Protein AF-A0A383B6R3-F1 (afdb_monomer)

Foldseek 3Di:
DQLVVLVVCVVPDVVSVVSCCLVDPVSLVVQLVVQLVVQCVVCVVVVQVVLLVVVQADQDDPPDPDPPVVRTRRHDPSVVSNLVSNVVSCVNRPDCPQLVSVLVVVVSVLVCVLVVQQSVQCSVVVHNCRGPDPVRSVCSVVVSVVVVLVLLQDPPSRSDDNVCSQFDDDPPDPDGDDRCVVVSD

pLDDT: mean 81.71, std 12.42, range [48.25, 95.81]

Mean predicted aligned error: 8.92 Å

Structure (mmCIF, N/CA/C/O backbone):
data_AF-A0A383B6R3-F1
#
_entry.id   AF-A0A383B6R3-F1
#
loop_
_atom_site.group_PDB
_atom_site.id
_atom_site.type_symbol
_atom_site.label_atom_id
_atom_site.label_alt_id
_atom_site.label_comp_id
_atom_site.label_asym_id
_atom_site.label_entity_id
_atom_site.label_seq_id
_atom_site.pdbx_PDB_ins_code
_atom_site.Cartn_x
_atom_site.Cartn_y
_atom_site.Cartn_z
_atom_site.occupancy
_atom_site.B_iso_or_equiv
_atom_site.auth_seq_id
_atom_site.auth_comp_id
_atom_site.auth_asym_id
_atom_site.auth_atom_id
_atom_site.pdbx_PDB_model_num
ATOM 1 N N . MET A 1 1 ? 4.949 -13.450 -9.017 1.00 66.69 1 MET A N 1
ATOM 2 C CA . MET A 1 1 ? 5.045 -14.918 -9.238 1.00 66.69 1 MET A CA 1
ATOM 3 C C . MET A 1 1 ? 4.707 -15.297 -10.675 1.00 66.69 1 MET A C 1
ATOM 5 O O . MET A 1 1 ? 5.544 -15.920 -11.314 1.00 66.69 1 MET A O 1
ATOM 9 N N . LEU A 1 2 ? 3.551 -14.884 -11.216 1.0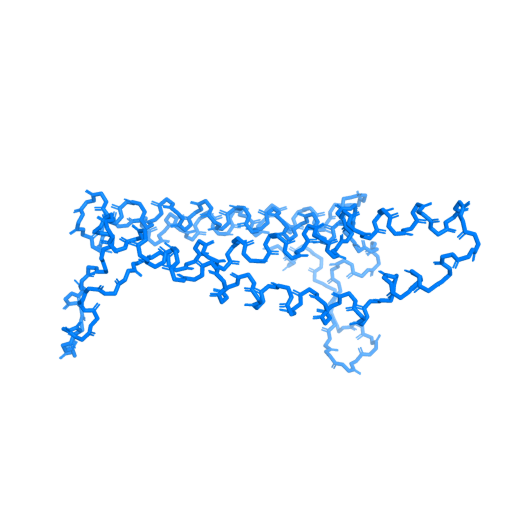0 67.00 2 LEU A N 1
ATOM 10 C CA . LEU A 1 2 ? 3.181 -15.171 -12.610 1.00 67.00 2 LEU A CA 1
ATOM 11 C C . LEU A 1 2 ? 4.120 -14.487 -13.616 1.00 67.00 2 LEU A C 1
ATOM 13 O O . LEU A 1 2 ? 4.452 -15.086 -14.627 1.00 67.00 2 LEU A O 1
ATOM 17 N N . TYR A 1 3 ? 4.640 -13.298 -13.288 1.00 67.31 3 TYR A N 1
ATOM 18 C CA . TYR A 1 3 ? 5.716 -12.652 -14.055 1.00 67.31 3 TYR A CA 1
ATOM 19 C C . TYR A 1 3 ? 6.975 -13.533 -14.180 1.00 67.31 3 TYR A C 1
ATOM 21 O O . TYR A 1 3 ? 7.419 -13.812 -15.289 1.00 67.31 3 TYR A O 1
ATOM 29 N N . HIS A 1 4 ? 7.525 -14.016 -13.058 1.00 68.88 4 HIS A N 1
ATOM 30 C CA . HIS A 1 4 ? 8.734 -14.851 -13.067 1.00 68.88 4 HIS A CA 1
ATOM 31 C C . HIS A 1 4 ? 8.495 -16.214 -13.729 1.00 68.88 4 HIS A C 1
ATOM 33 O O . HIS A 1 4 ? 9.365 -16.704 -14.441 1.00 68.88 4 HIS A O 1
ATOM 39 N N . LEU A 1 5 ? 7.309 -16.801 -13.537 1.00 67.25 5 LEU A N 1
ATOM 40 C CA . LEU A 1 5 ? 6.928 -18.058 -14.179 1.00 67.25 5 LEU A CA 1
ATOM 41 C C . LEU A 1 5 ? 6.776 -17.898 -15.699 1.00 67.25 5 LEU A C 1
ATOM 43 O O . LEU A 1 5 ? 7.282 -18.724 -16.450 1.00 67.25 5 LEU A O 1
ATOM 47 N N . ALA A 1 6 ? 6.119 -16.829 -16.159 1.00 63.66 6 ALA A N 1
ATOM 48 C CA . ALA A 1 6 ? 5.963 -16.541 -17.583 1.00 63.66 6 ALA A CA 1
ATOM 49 C C . ALA A 1 6 ? 7.307 -16.218 -18.253 1.00 63.66 6 ALA A C 1
ATOM 51 O O . ALA A 1 6 ? 7.541 -16.660 -19.373 1.00 63.66 6 ALA A O 1
ATOM 52 N N . ALA A 1 7 ? 8.201 -15.501 -17.561 1.00 66.75 7 ALA A N 1
ATOM 53 C CA . ALA A 1 7 ? 9.561 -15.255 -18.035 1.00 66.75 7 ALA A CA 1
ATOM 54 C C . ALA A 1 7 ? 10.352 -16.566 -18.177 1.00 66.75 7 ALA A C 1
ATOM 56 O O . ALA A 1 7 ? 10.912 -16.829 -19.236 1.00 66.75 7 ALA A O 1
ATOM 57 N N . TYR A 1 8 ? 10.306 -17.435 -17.163 1.00 72.25 8 TYR A N 1
ATOM 58 C CA . TYR A 1 8 ? 10.972 -18.737 -17.204 1.00 72.25 8 TYR A CA 1
ATOM 59 C C . TYR A 1 8 ? 10.427 -19.655 -18.312 1.00 72.25 8 TYR A C 1
ATOM 61 O O . TYR A 1 8 ? 11.197 -20.312 -19.005 1.00 72.25 8 TYR A O 1
ATOM 69 N N . LEU A 1 9 ? 9.106 -19.710 -18.508 1.00 69.56 9 LEU A N 1
ATOM 70 C CA . LEU A 1 9 ? 8.494 -20.544 -19.551 1.00 69.56 9 LEU A CA 1
ATOM 71 C C . LEU A 1 9 ? 8.796 -20.032 -20.965 1.00 69.56 9 LEU A C 1
ATOM 73 O O . LEU A 1 9 ? 8.979 -20.840 -21.873 1.00 69.56 9 LEU A O 1
ATOM 77 N N . PHE A 1 10 ? 8.875 -18.713 -21.145 1.00 67.50 10 PHE A N 1
ATOM 78 C CA . PHE A 1 10 ? 9.254 -18.100 -22.417 1.00 67.50 10 PHE A CA 1
ATOM 79 C C . PHE A 1 10 ? 10.696 -18.437 -22.816 1.00 67.50 10 PHE A C 1
ATOM 81 O O . PHE A 1 10 ? 10.928 -18.818 -23.960 1.00 67.50 10 PHE A O 1
ATOM 88 N N . ASP A 1 11 ? 11.644 -18.357 -21.878 1.00 66.44 11 ASP A N 1
ATOM 89 C CA . ASP A 1 11 ? 13.063 -18.614 -22.168 1.00 66.44 11 ASP A CA 1
ATOM 90 C C . ASP A 1 11 ? 13.338 -20.075 -22.571 1.00 66.44 11 ASP A C 1
ATOM 92 O O . ASP A 1 11 ? 14.337 -20.356 -23.231 1.00 66.44 11 ASP A O 1
ATOM 96 N N . ASN A 1 12 ? 12.445 -21.007 -22.213 1.00 70.81 12 ASN A N 1
ATOM 97 C CA . ASN A 1 12 ? 12.621 -22.441 -22.455 1.00 70.81 12 ASN A CA 1
ATOM 98 C C . ASN A 1 12 ? 11.751 -23.011 -23.595 1.00 70.81 12 ASN A C 1
ATOM 100 O O . ASN A 1 12 ? 12.034 -24.113 -24.063 1.00 70.81 12 ASN A O 1
ATOM 104 N N . ILE A 1 13 ? 10.693 -22.314 -24.042 1.00 74.00 13 ILE A N 1
ATOM 105 C CA . ILE A 1 13 ? 9.734 -22.838 -25.035 1.00 74.00 13 ILE A CA 1
ATOM 106 C C . ILE A 1 13 ? 9.364 -21.752 -26.059 1.00 74.00 13 ILE A C 1
ATOM 108 O O . ILE A 1 13 ? 8.566 -20.854 -25.788 1.00 74.00 13 ILE A O 1
ATOM 112 N N . SER A 1 14 ? 9.888 -21.877 -27.281 1.00 66.88 14 SER A N 1
ATOM 113 C CA . SER A 1 14 ? 9.691 -20.916 -28.380 1.00 66.88 14 SER A CA 1
ATOM 114 C C . SER A 1 14 ? 8.231 -20.775 -28.844 1.00 66.88 14 SER A C 1
ATOM 116 O O . SER A 1 14 ? 7.817 -19.686 -29.246 1.00 66.88 14 SER A O 1
ATOM 118 N N . GLU A 1 15 ? 7.421 -21.833 -28.738 1.00 73.69 15 GLU A N 1
ATOM 119 C CA . GLU A 1 15 ? 5.994 -21.817 -29.106 1.00 73.69 15 GLU A CA 1
ATOM 120 C C . GLU A 1 15 ? 5.126 -20.968 -28.157 1.00 73.69 15 GLU A C 1
ATOM 122 O O . GLU A 1 15 ? 4.037 -20.528 -28.524 1.00 73.69 15 GLU A O 1
ATOM 127 N N . LEU A 1 16 ? 5.622 -20.650 -26.956 1.00 73.88 16 LEU A N 1
ATOM 128 C CA . LEU A 1 16 ? 4.916 -19.831 -25.968 1.00 73.88 16 LEU A CA 1
ATOM 129 C C . LEU A 1 16 ? 5.237 -18.332 -26.085 1.00 73.88 16 LEU A C 1
ATOM 131 O O . LEU A 1 16 ? 5.049 -17.574 -25.133 1.00 73.88 16 LEU A O 1
ATOM 135 N N . SER A 1 17 ? 5.670 -17.853 -27.259 1.00 70.88 17 SER A N 1
ATOM 136 C CA . SER A 1 17 ? 6.040 -16.441 -27.459 1.00 70.88 17 SER A CA 1
ATOM 137 C C . SER A 1 17 ? 4.915 -15.439 -27.145 1.00 70.88 17 SER A C 1
ATOM 139 O O . SER A 1 17 ? 5.205 -14.269 -26.885 1.00 70.88 17 SER A O 1
ATOM 141 N N . PHE A 1 18 ? 3.643 -15.854 -27.128 1.00 76.44 18 PHE A N 1
ATOM 142 C CA . PHE A 1 18 ? 2.530 -14.990 -26.708 1.00 76.44 18 PHE A CA 1
ATOM 143 C C . PHE A 1 18 ? 2.601 -14.603 -25.216 1.00 76.44 18 PHE A C 1
ATOM 145 O O . PHE A 1 18 ? 2.096 -13.547 -24.833 1.00 76.44 18 PHE A O 1
ATOM 152 N N . LEU A 1 19 ? 3.287 -15.392 -24.374 1.00 75.88 19 LEU A N 1
ATOM 153 C CA . LEU A 1 19 ? 3.502 -15.087 -22.952 1.00 75.88 19 LEU A CA 1
ATOM 154 C C . LEU A 1 19 ? 4.363 -13.836 -22.728 1.00 75.88 19 LEU A C 1
ATOM 156 O O . LEU A 1 19 ? 4.362 -13.281 -21.630 1.00 75.88 19 LEU A O 1
ATOM 160 N N . ARG A 1 20 ? 5.013 -13.309 -23.775 1.00 75.25 20 ARG A N 1
ATOM 161 C CA . ARG A 1 20 ? 5.681 -11.998 -23.748 1.00 75.25 20 ARG A CA 1
ATOM 162 C C . ARG A 1 20 ? 4.727 -10.866 -23.358 1.00 75.25 20 ARG A C 1
ATOM 164 O O . ARG A 1 20 ? 5.167 -9.867 -22.797 1.00 75.25 20 ARG A O 1
ATOM 171 N N . LEU A 1 21 ? 3.417 -11.041 -23.567 1.00 80.25 21 LEU A N 1
ATOM 172 C CA . LEU A 1 21 ? 2.386 -10.108 -23.108 1.00 80.25 21 LEU A CA 1
ATOM 173 C C . LEU A 1 21 ? 2.501 -9.804 -21.598 1.00 80.25 21 LEU A C 1
ATOM 175 O O . LEU A 1 21 ? 2.338 -8.659 -21.183 1.00 80.25 21 LEU A O 1
ATOM 179 N N . PHE A 1 22 ? 2.882 -10.800 -20.789 1.00 78.81 22 PHE A N 1
ATOM 180 C CA . PHE A 1 22 ? 3.072 -10.667 -19.340 1.00 78.81 22 PHE A CA 1
ATOM 181 C C . PHE A 1 22 ? 4.309 -9.851 -18.944 1.00 78.81 22 PHE A C 1
ATOM 183 O O . PHE A 1 22 ? 4.450 -9.517 -17.770 1.00 78.81 22 PHE A O 1
ATOM 190 N N . GLN A 1 23 ? 5.197 -9.512 -19.883 1.00 77.94 23 GLN A N 1
ATOM 191 C CA . GLN A 1 23 ? 6.344 -8.635 -19.632 1.00 77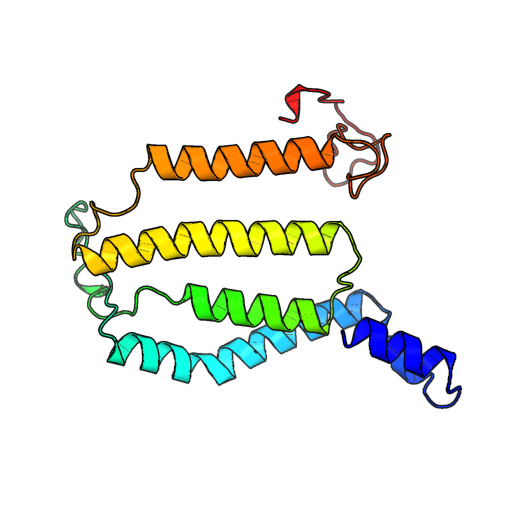.94 23 GLN A CA 1
ATOM 192 C C . GLN A 1 23 ? 5.995 -7.153 -19.832 1.00 77.94 23 GLN A C 1
ATOM 194 O O . GLN A 1 23 ? 6.639 -6.290 -19.235 1.00 77.94 23 GLN A O 1
ATOM 199 N N . TYR A 1 24 ? 4.949 -6.836 -20.605 1.00 86.00 24 TYR A N 1
ATOM 200 C CA . TYR A 1 24 ? 4.537 -5.451 -20.828 1.00 86.00 24 TYR A CA 1
ATOM 201 C C . TYR A 1 24 ? 3.916 -4.851 -19.568 1.00 86.00 24 TYR A C 1
ATOM 203 O O . TYR A 1 24 ? 2.927 -5.360 -19.034 1.00 86.00 24 TYR A O 1
ATOM 211 N N . LEU A 1 25 ? 4.462 -3.715 -19.129 1.00 86.31 25 LEU A N 1
ATOM 212 C CA . LEU A 1 25 ? 3.994 -3.012 -17.936 1.00 86.31 25 LEU A CA 1
ATOM 213 C C . LEU A 1 25 ? 2.502 -2.662 -18.028 1.00 86.31 25 LEU A C 1
ATOM 215 O O . LEU A 1 25 ? 1.755 -2.940 -17.098 1.00 86.31 25 LEU A O 1
ATOM 219 N N . SER A 1 26 ? 2.052 -2.132 -19.168 1.00 90.50 26 SER A N 1
ATOM 220 C CA . SER A 1 26 ? 0.657 -1.730 -19.392 1.00 90.50 26 SER A CA 1
ATOM 221 C C . SER A 1 26 ? -0.321 -2.887 -19.182 1.00 90.50 26 SER A C 1
ATOM 223 O O . SER A 1 26 ? -1.335 -2.732 -18.502 1.00 90.50 26 SER A O 1
ATOM 225 N N . PHE A 1 27 ? 0.007 -4.063 -19.726 1.00 89.88 27 PHE A N 1
ATOM 226 C CA . PHE A 1 27 ? -0.818 -5.258 -19.580 1.00 89.88 27 PHE A CA 1
ATOM 227 C C . PHE A 1 27 ? -0.870 -5.717 -18.123 1.00 89.88 27 PHE A C 1
ATOM 229 O O . PHE A 1 27 ? -1.955 -5.927 -17.587 1.00 89.88 27 PHE A O 1
ATOM 236 N N . ARG A 1 28 ? 0.291 -5.800 -17.460 1.00 88.94 28 ARG A N 1
ATOM 237 C CA . ARG A 1 28 ? 0.386 -6.192 -16.045 1.00 88.94 28 ARG A CA 1
ATOM 238 C C . ARG A 1 28 ? -0.416 -5.262 -15.143 1.00 88.94 28 ARG A C 1
ATOM 240 O O . ARG A 1 28 ? -1.105 -5.749 -14.257 1.00 88.94 28 ARG A O 1
ATOM 247 N N . THR A 1 29 ? -0.363 -3.952 -15.376 1.00 91.25 29 THR A N 1
ATOM 248 C CA . THR A 1 29 ? -1.106 -2.965 -14.581 1.00 91.25 29 THR A CA 1
ATOM 249 C C . THR A 1 29 ? -2.616 -3.141 -14.730 1.00 91.25 29 THR A C 1
ATOM 251 O O . THR A 1 29 ? -3.328 -3.185 -13.728 1.00 91.25 29 THR A O 1
ATOM 254 N N . ILE A 1 30 ? -3.115 -3.297 -15.962 1.00 94.06 30 ILE A N 1
ATOM 255 C CA . ILE A 1 30 ? -4.548 -3.524 -16.213 1.00 94.06 30 ILE A CA 1
ATOM 256 C C . ILE A 1 30 ? -4.988 -4.856 -15.604 1.00 94.06 30 ILE A C 1
ATOM 258 O O . ILE A 1 30 ? -5.997 -4.918 -14.902 1.00 94.06 30 ILE A O 1
ATOM 262 N N . ALA A 1 31 ? -4.217 -5.917 -15.829 1.00 92.50 31 ALA A N 1
ATOM 263 C CA . ALA A 1 31 ? -4.527 -7.234 -15.303 1.00 92.50 31 ALA A CA 1
ATOM 264 C C . ALA A 1 31 ? -4.508 -7.247 -13.766 1.00 92.50 31 ALA A C 1
ATOM 266 O O . ALA A 1 31 ? -5.405 -7.823 -13.151 1.00 92.50 31 ALA A O 1
ATOM 267 N N . ALA A 1 32 ? -3.569 -6.539 -13.132 1.00 93.06 32 ALA A N 1
ATOM 268 C CA . ALA A 1 32 ? -3.534 -6.350 -11.687 1.00 93.06 32 ALA A CA 1
ATOM 269 C C . ALA A 1 32 ? -4.783 -5.621 -11.168 1.00 93.06 32 ALA A C 1
ATOM 271 O O . ALA A 1 32 ? -5.401 -6.073 -10.199 1.00 93.06 32 ALA A O 1
ATOM 272 N N . ALA A 1 33 ? -5.204 -4.540 -11.826 1.00 94.38 33 ALA A N 1
ATOM 273 C CA . ALA A 1 33 ? -6.414 -3.814 -11.450 1.00 94.38 33 ALA A CA 1
ATOM 274 C C . ALA A 1 33 ? -7.669 -4.697 -11.562 1.00 94.38 33 ALA A C 1
ATOM 276 O O . ALA A 1 33 ? -8.448 -4.786 -10.614 1.00 94.38 33 ALA A O 1
ATOM 277 N N . LEU A 1 34 ? -7.826 -5.415 -12.679 1.00 95.81 34 LEU A N 1
ATOM 278 C CA . LEU A 1 34 ? -8.944 -6.339 -12.893 1.00 95.81 34 LEU A CA 1
ATOM 279 C C . LEU A 1 34 ? -8.941 -7.491 -11.885 1.00 95.81 34 LEU A C 1
ATOM 281 O O . LEU A 1 34 ? -9.993 -7.855 -11.366 1.00 95.81 34 LEU A O 1
ATOM 285 N N . THR A 1 35 ? -7.766 -8.037 -11.566 1.00 94.25 35 THR A N 1
ATOM 286 C CA . THR A 1 35 ? -7.635 -9.118 -10.581 1.00 94.25 35 THR A CA 1
ATOM 287 C C . THR A 1 35 ? -8.015 -8.627 -9.187 1.00 94.25 35 THR A C 1
ATOM 289 O O . THR A 1 35 ? -8.783 -9.291 -8.500 1.00 94.25 35 THR A O 1
ATOM 292 N N . ALA A 1 36 ? -7.530 -7.450 -8.774 1.00 94.75 36 ALA A N 1
ATOM 293 C CA . ALA A 1 36 ? -7.893 -6.860 -7.488 1.00 94.75 36 ALA A CA 1
ATOM 294 C C . ALA A 1 36 ? -9.407 -6.611 -7.405 1.00 94.75 36 ALA A C 1
ATOM 296 O O . ALA A 1 36 ? -10.036 -6.999 -6.425 1.00 94.75 36 ALA A O 1
ATOM 297 N N . PHE A 1 37 ? -10.000 -6.051 -8.462 1.00 95.12 37 PHE A N 1
ATOM 298 C CA . PHE A 1 37 ? -11.440 -5.823 -8.550 1.00 95.12 37 PHE A CA 1
ATOM 299 C C . PHE A 1 37 ? -12.249 -7.125 -8.453 1.00 95.12 37 PHE A C 1
ATOM 301 O O . PHE A 1 37 ? -13.173 -7.219 -7.646 1.00 95.12 37 PHE A O 1
ATOM 308 N N . ALA A 1 38 ? -11.870 -8.153 -9.217 1.00 95.12 38 ALA A N 1
ATOM 309 C CA . ALA A 1 38 ? -12.523 -9.458 -9.177 1.00 95.12 38 ALA A CA 1
ATOM 310 C C . ALA A 1 38 ? -12.429 -10.096 -7.783 1.00 95.12 38 ALA A C 1
ATOM 312 O O . ALA A 1 38 ? -13.427 -10.592 -7.266 1.00 95.12 38 ALA A O 1
ATOM 313 N N . VAL A 1 39 ? -11.259 -10.031 -7.139 1.00 94.12 39 VAL A N 1
ATOM 314 C CA . VAL A 1 39 ? -11.069 -10.514 -5.763 1.00 94.12 39 VAL A CA 1
ATOM 315 C C . VAL A 1 39 ? -11.977 -9.756 -4.793 1.00 94.12 39 VAL A C 1
ATOM 317 O O . VAL A 1 39 ? -12.649 -10.381 -3.979 1.00 94.12 39 VAL A O 1
ATOM 320 N N . THR A 1 40 ? -12.058 -8.428 -4.888 1.00 93.31 40 THR A N 1
ATOM 321 C CA . THR A 1 40 ? -12.952 -7.632 -4.036 1.00 93.31 40 THR A CA 1
ATOM 322 C C . THR A 1 40 ? -14.421 -8.015 -4.224 1.00 93.31 40 THR A C 1
ATOM 324 O O . THR A 1 40 ? -15.128 -8.140 -3.229 1.00 93.31 40 THR A O 1
ATOM 327 N N . LEU A 1 41 ? -14.881 -8.247 -5.458 1.00 92.69 41 LEU A N 1
ATOM 328 C CA . LEU A 1 41 ? -16.261 -8.671 -5.718 1.00 92.69 41 LEU A CA 1
ATOM 329 C C . LEU A 1 41 ? -16.550 -10.079 -5.187 1.00 92.69 41 LEU A C 1
ATOM 331 O O . LEU A 1 41 ? -17.548 -10.280 -4.501 1.00 92.69 41 LEU A O 1
ATOM 335 N N . ILE A 1 42 ? -15.669 -11.039 -5.477 1.00 92.81 42 ILE A N 1
ATOM 336 C CA . ILE A 1 42 ? -15.867 -12.447 -5.113 1.00 92.81 42 ILE A CA 1
ATOM 337 C C . ILE A 1 42 ? -15.780 -12.629 -3.598 1.00 92.81 42 ILE A C 1
ATOM 339 O O . ILE A 1 42 ? -16.638 -13.272 -3.002 1.00 92.81 42 ILE A O 1
ATOM 343 N N . PHE A 1 43 ? -14.756 -12.062 -2.957 1.00 90.62 43 PHE A N 1
ATOM 344 C CA . PHE A 1 43 ? -14.523 -12.237 -1.522 1.00 90.62 43 PHE A CA 1
ATOM 345 C C . PHE A 1 43 ? -15.261 -11.211 -0.658 1.00 90.62 43 PHE A C 1
ATOM 347 O O . PHE A 1 43 ? -15.346 -11.393 0.557 1.00 90.62 43 PHE A O 1
ATOM 354 N N . GLY A 1 44 ? -15.813 -10.154 -1.258 1.00 88.19 44 GLY A N 1
ATOM 355 C CA . GLY A 1 44 ? -16.475 -9.070 -0.541 1.00 88.19 44 GLY A CA 1
ATOM 356 C C . GLY A 1 44 ? -17.631 -9.552 0.322 1.00 88.19 44 GLY A C 1
ATOM 357 O O . GLY A 1 44 ? -17.645 -9.280 1.521 1.00 88.19 44 GLY A O 1
ATOM 358 N N . GLU A 1 45 ? -18.553 -10.335 -0.245 1.00 87.25 45 GLU A N 1
ATOM 359 C CA . GLU A 1 45 ? -19.698 -10.869 0.504 1.00 87.25 45 GLU A CA 1
ATOM 360 C C . GLU A 1 45 ? -19.249 -11.748 1.681 1.00 87.25 45 GLU A C 1
ATOM 362 O O . GLU A 1 45 ? -19.733 -11.585 2.804 1.00 87.25 45 GLU A O 1
ATOM 367 N N . TYR A 1 46 ? -18.271 -12.633 1.458 1.00 87.69 46 TYR A N 1
ATOM 368 C CA . TYR A 1 46 ? -17.745 -13.515 2.501 1.00 87.69 46 TYR A CA 1
ATOM 369 C C . TYR A 1 46 ? -17.110 -12.730 3.649 1.00 87.69 46 TYR A C 1
ATOM 371 O O . TYR A 1 46 ? -17.386 -13.018 4.816 1.00 87.69 46 TYR A O 1
ATOM 379 N N . VAL A 1 47 ? -16.291 -11.720 3.337 1.00 86.00 47 VAL A N 1
ATOM 380 C CA . VAL A 1 47 ? -15.635 -10.883 4.351 1.00 86.00 47 VAL A CA 1
ATOM 381 C C . VAL A 1 47 ? -16.666 -10.048 5.108 1.00 86.00 47 VAL A C 1
ATOM 383 O O . VAL A 1 47 ? -16.636 -10.017 6.337 1.00 86.00 47 VAL A O 1
ATOM 386 N N . ILE A 1 48 ? -17.621 -9.428 4.411 1.00 84.75 48 ILE A N 1
ATOM 387 C CA . ILE A 1 48 ? -18.687 -8.636 5.040 1.00 84.75 48 ILE A CA 1
ATOM 388 C C . ILE A 1 48 ? -19.515 -9.512 5.984 1.00 84.75 48 ILE A C 1
ATOM 390 O O . ILE A 1 48 ? -19.730 -9.144 7.141 1.00 84.75 48 ILE A O 1
ATOM 394 N N . ARG A 1 49 ? -19.930 -10.703 5.535 1.00 84.25 49 ARG A N 1
ATOM 395 C CA . ARG A 1 49 ? -20.700 -11.644 6.356 1.00 84.25 49 ARG A CA 1
ATOM 396 C C . ARG A 1 49 ? -19.901 -12.130 7.561 1.00 84.25 49 ARG A C 1
ATOM 398 O O . ARG A 1 49 ? -20.447 -12.205 8.661 1.00 84.25 49 ARG A O 1
ATOM 405 N N . TYR A 1 50 ? -18.613 -12.416 7.384 1.00 84.75 50 TYR A N 1
ATOM 406 C CA . TYR A 1 50 ? -17.721 -12.799 8.477 1.00 84.75 50 TYR A CA 1
ATOM 407 C C . TYR A 1 50 ? -17.623 -11.701 9.547 1.00 84.75 50 TYR A C 1
ATOM 409 O O . TYR A 1 50 ? -17.810 -11.977 10.735 1.00 84.75 50 TYR A O 1
ATOM 417 N N . LEU A 1 51 ? -17.398 -10.450 9.135 1.00 82.06 51 LEU A N 1
ATOM 418 C CA . LEU A 1 51 ? -17.322 -9.303 10.045 1.00 82.06 51 LEU A CA 1
ATOM 419 C C . LEU A 1 51 ? -18.655 -9.051 10.763 1.00 82.06 51 LEU A C 1
ATOM 421 O O . LEU A 1 51 ? -18.671 -8.781 11.967 1.00 82.06 51 LEU A O 1
ATOM 425 N N . TYR A 1 52 ? -19.772 -9.213 10.049 1.00 78.56 52 TYR A N 1
ATOM 426 C CA . TYR A 1 52 ? -21.112 -9.087 10.615 1.00 78.56 52 TYR A CA 1
ATOM 427 C C . TYR A 1 52 ? -21.373 -10.130 11.713 1.00 78.56 52 TYR A C 1
ATOM 429 O O . TYR A 1 52 ? -21.805 -9.780 12.813 1.00 78.56 52 TYR A O 1
ATOM 437 N N . VAL A 1 53 ? -21.050 -11.405 11.459 1.00 81.69 53 VAL A N 1
ATOM 438 C CA . VAL A 1 53 ? -21.207 -12.500 12.438 1.00 81.69 53 VAL A CA 1
ATOM 439 C C . VAL A 1 53 ? -20.331 -12.276 13.672 1.00 81.69 53 VAL A C 1
ATOM 441 O O . VAL A 1 53 ? -20.761 -12.543 14.794 1.00 81.69 53 VAL A O 1
ATOM 444 N N . LYS A 1 54 ? -19.125 -11.727 13.493 1.00 79.56 54 LYS A N 1
ATOM 445 C CA . LYS A 1 54 ? -18.215 -11.379 14.594 1.00 79.56 54 LYS A CA 1
ATOM 446 C C . LYS A 1 54 ? -18.642 -10.135 15.388 1.00 79.56 54 LYS A C 1
ATOM 448 O O . LYS A 1 54 ? -17.955 -9.786 16.343 1.00 79.56 54 LYS A O 1
ATOM 453 N N . 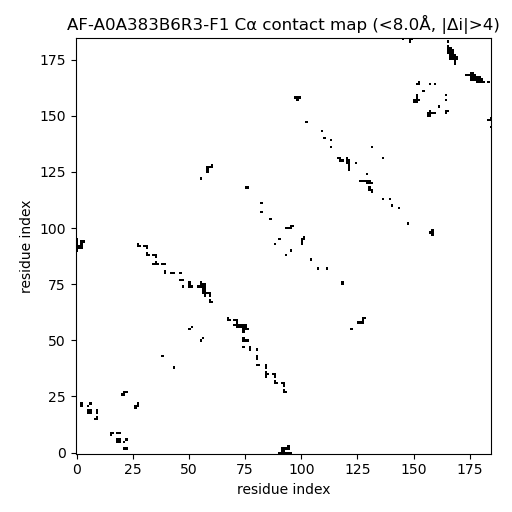ARG A 1 55 ? -19.770 -9.495 15.037 1.00 68.88 55 ARG A N 1
ATOM 454 C CA . ARG A 1 55 ? -20.309 -8.276 15.676 1.00 68.88 55 ARG A CA 1
ATOM 455 C C . ARG A 1 55 ? -19.293 -7.131 15.757 1.00 68.88 55 ARG A C 1
ATOM 457 O O . ARG A 1 55 ? -19.332 -6.332 16.688 1.00 68.88 55 ARG A O 1
ATOM 464 N N . ILE A 1 56 ? -18.409 -7.033 14.767 1.00 67.06 56 ILE A N 1
ATOM 465 C CA . ILE A 1 56 ? -17.446 -5.935 14.647 1.00 67.06 56 ILE A CA 1
ATOM 466 C C . ILE A 1 56 ? -18.186 -4.750 14.025 1.00 67.06 56 ILE A C 1
ATOM 468 O O . ILE A 1 56 ? -18.119 -4.537 12.817 1.00 67.06 56 ILE A O 1
ATOM 472 N N . ARG A 1 57 ? -18.992 -4.060 14.834 1.00 65.12 57 ARG A N 1
ATOM 473 C CA . ARG A 1 57 ? -19.820 -2.922 14.412 1.00 65.12 57 ARG A CA 1
ATOM 474 C C . ARG A 1 57 ? -19.129 -1.615 14.755 1.00 65.12 57 ARG A C 1
ATOM 476 O O . ARG A 1 57 ? -18.472 -1.532 15.788 1.00 65.12 57 ARG A O 1
ATOM 483 N N . ASP A 1 58 ? -19.322 -0.630 13.888 1.00 60.75 58 ASP A N 1
ATOM 484 C CA . ASP A 1 58 ? -18.835 0.724 14.113 1.00 60.75 58 ASP A CA 1
ATOM 485 C C . ASP A 1 58 ? -19.477 1.317 15.377 1.00 60.75 58 ASP A C 1
ATOM 487 O O . ASP A 1 58 ? -20.685 1.181 15.589 1.00 60.75 58 ASP A O 1
ATOM 491 N N . ILE A 1 59 ? -18.666 1.936 16.234 1.00 62.78 59 ILE A N 1
ATOM 492 C CA . ILE A 1 59 ? -19.123 2.506 17.506 1.00 62.78 59 ILE A CA 1
ATOM 493 C C . ILE A 1 59 ? -19.294 4.018 17.310 1.00 62.78 59 ILE A C 1
ATOM 495 O O . ILE A 1 59 ? -18.297 4.717 17.070 1.00 62.78 59 ILE A O 1
ATOM 499 N N . PRO A 1 60 ? -20.527 4.555 17.391 1.00 58.16 60 PRO A N 1
ATOM 500 C CA . PRO A 1 60 ? -20.781 5.961 17.112 1.00 58.16 60 PRO A CA 1
ATOM 501 C C . PRO A 1 60 ? -20.009 6.859 18.087 1.00 58.16 60 PRO A C 1
ATOM 503 O O . PRO A 1 60 ? -19.982 6.626 19.293 1.00 58.16 60 PRO A O 1
ATOM 506 N N . ARG A 1 61 ? -19.355 7.896 17.552 1.00 56.78 61 ARG A N 1
ATOM 507 C CA . ARG A 1 61 ? -18.722 8.958 18.346 1.00 56.78 61 ARG A CA 1
ATOM 508 C C . ARG A 1 61 ? -19.745 10.057 18.617 1.00 56.78 61 ARG A C 1
ATOM 510 O O . ARG A 1 61 ? -20.308 10.593 17.667 1.00 56.78 61 ARG A O 1
ATOM 517 N N . GLU A 1 62 ? -19.915 10.445 19.879 1.00 56.31 62 GLU A N 1
ATOM 518 C CA . GLU A 1 62 ? -20.826 11.526 20.305 1.00 56.31 62 GLU A CA 1
ATOM 519 C C . GLU A 1 62 ? -20.291 12.948 20.020 1.00 56.31 62 GLU A C 1
ATOM 521 O O . GLU A 1 62 ? -20.935 13.939 20.344 1.00 56.31 62 GLU A O 1
ATOM 526 N N . TYR A 1 63 ? -19.120 13.080 19.387 1.00 54.81 63 TYR A N 1
ATOM 527 C CA . TYR A 1 63 ? -18.433 14.365 19.199 1.00 54.81 63 TYR A CA 1
ATOM 528 C C . TYR A 1 63 ? -19.060 15.314 18.155 1.00 54.81 63 TYR A C 1
ATOM 530 O O . TYR A 1 63 ? -18.595 16.447 18.028 1.00 54.81 63 TYR A O 1
ATOM 538 N N . SER A 1 64 ? -20.078 14.897 17.391 1.00 50.72 64 SER A N 1
ATOM 539 C CA . SER A 1 64 ? -20.723 15.746 16.376 1.00 50.72 64 SER A CA 1
ATOM 540 C C . SER A 1 64 ? -22.170 16.092 16.725 1.00 50.72 64 SER A C 1
ATOM 542 O O . SER A 1 64 ? -22.972 15.215 17.021 1.00 50.72 64 SER A O 1
ATOM 544 N N . THR A 1 65 ? -22.539 17.368 16.562 1.00 51.94 65 THR A N 1
ATOM 545 C CA . THR A 1 65 ? -23.926 17.890 16.611 1.00 51.94 65 THR A CA 1
ATOM 546 C C . THR A 1 65 ? -24.859 17.268 15.564 1.00 51.94 65 THR A C 1
ATOM 548 O O . THR A 1 65 ? -26.070 17.474 15.598 1.00 51.94 65 THR A O 1
ATOM 551 N N . ILE A 1 66 ? -24.298 16.503 14.628 1.00 55.06 66 ILE A N 1
ATOM 552 C CA . ILE A 1 66 ? -25.006 15.745 13.607 1.00 55.06 66 ILE A CA 1
ATOM 553 C C . ILE A 1 66 ? -25.126 14.306 14.107 1.00 55.06 66 ILE A C 1
ATOM 555 O O . ILE A 1 66 ? -24.116 13.635 14.313 1.00 55.06 66 ILE A O 1
ATOM 559 N N . SER A 1 67 ? -26.365 13.847 14.280 1.00 48.25 67 SER A N 1
ATOM 560 C CA . SER A 1 67 ? -26.713 12.456 14.575 1.00 48.25 67 SER A CA 1
ATOM 561 C C . SER A 1 67 ? -26.030 11.497 13.588 1.00 48.25 67 SER A C 1
ATOM 563 O O . SER A 1 67 ? -26.416 11.386 12.426 1.00 48.25 67 SER A O 1
ATOM 565 N N . THR A 1 68 ? -25.014 10.776 14.057 1.00 51.69 68 THR A N 1
ATOM 566 C CA . THR A 1 68 ? -24.354 9.656 13.364 1.00 51.69 68 THR A CA 1
ATOM 567 C C . THR A 1 68 ? -25.127 8.341 13.523 1.00 51.69 68 THR A C 1
ATOM 569 O O . THR A 1 68 ? -24.578 7.270 13.273 1.00 51.69 68 THR A O 1
ATOM 572 N N . ALA A 1 69 ? -26.415 8.399 13.891 1.00 49.62 69 ALA A N 1
ATOM 573 C CA . ALA A 1 69 ? -27.281 7.227 14.049 1.00 49.62 69 ALA A CA 1
ATOM 574 C C . ALA A 1 69 ? -27.447 6.407 12.750 1.00 49.62 69 ALA A C 1
ATOM 576 O O . ALA A 1 69 ? -27.861 5.255 12.793 1.00 49.62 69 ALA A O 1
ATOM 577 N N . SER A 1 70 ? -27.088 6.967 11.589 1.00 52.50 70 SER A N 1
ATOM 578 C CA . SER A 1 70 ? -27.154 6.303 10.279 1.00 52.50 70 SER A CA 1
ATOM 579 C C . SER A 1 70 ? -25.985 5.359 9.963 1.00 52.50 70 SER A C 1
ATOM 581 O O . SER A 1 70 ? -26.049 4.648 8.964 1.00 52.50 70 SER A O 1
ATOM 583 N N . LYS A 1 71 ? -24.920 5.331 10.778 1.00 50.94 71 LYS A N 1
ATOM 584 C CA . LYS A 1 71 ? -23.782 4.401 10.601 1.00 50.94 71 LYS A CA 1
ATOM 585 C C . LYS A 1 71 ? -23.895 3.126 11.436 1.00 50.94 71 LYS A C 1
ATOM 587 O O . LYS A 1 71 ? -23.040 2.244 11.332 1.00 50.94 71 LYS A O 1
ATOM 592 N N . ASP A 1 72 ? -24.946 3.025 12.241 1.00 49.16 72 ASP A N 1
ATOM 593 C CA . ASP A 1 72 ? -25.124 1.944 13.196 1.00 49.16 72 ASP A CA 1
ATOM 594 C C . ASP A 1 72 ? -25.254 0.590 12.474 1.00 49.16 72 ASP A C 1
ATOM 596 O O . ASP A 1 72 ? -26.094 0.394 11.595 1.00 49.16 72 ASP A O 1
ATOM 600 N N . GLY A 1 73 ? -24.362 -0.348 12.800 1.00 54.16 73 GLY A N 1
ATOM 601 C CA . GLY A 1 73 ? -24.362 -1.700 12.233 1.00 54.16 73 GLY A CA 1
ATOM 602 C C . GLY A 1 73 ? -23.519 -1.936 10.973 1.00 54.16 73 GLY A C 1
ATOM 603 O O . GLY A 1 73 ? -23.446 -3.089 10.540 1.00 54.16 73 GLY A O 1
ATOM 604 N N . THR A 1 74 ? -22.834 -0.928 10.418 1.00 62.66 74 THR A N 1
ATOM 605 C CA . THR A 1 74 ? -21.871 -1.161 9.319 1.00 62.66 74 THR A CA 1
ATOM 606 C C . THR A 1 74 ? -20.575 -1.776 9.879 1.00 62.66 74 THR A C 1
ATOM 608 O O . THR A 1 74 ? -20.082 -1.312 10.910 1.00 62.66 74 THR A O 1
ATOM 611 N N . PRO A 1 75 ? -20.014 -2.841 9.272 1.00 61.25 75 PRO A N 1
ATOM 612 C CA . PRO A 1 75 ? -18.822 -3.498 9.804 1.00 61.25 75 PRO A CA 1
ATOM 613 C C . PRO A 1 75 ? -17.553 -2.631 9.698 1.00 61.25 75 PRO A C 1
ATOM 615 O O . PRO A 1 75 ? -17.232 -2.119 8.627 1.00 61.25 75 PRO A O 1
ATOM 618 N N . GLN A 1 76 ? -16.784 -2.528 10.789 1.00 64.31 76 GLN A N 1
ATOM 619 C CA . GLN A 1 76 ? -15.681 -1.559 10.958 1.00 64.31 76 GLN A CA 1
ATOM 620 C C . GLN A 1 76 ? -14.295 -2.035 10.440 1.00 64.31 76 GLN A C 1
ATOM 622 O O . GLN A 1 76 ? -13.267 -1.527 10.859 1.00 64.31 76 GLN A O 1
ATOM 627 N N . MET A 1 77 ? -14.209 -3.016 9.532 1.00 68.00 77 MET A N 1
ATOM 628 C CA .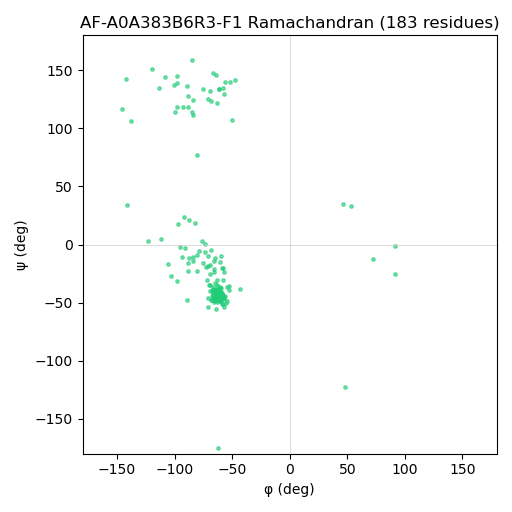 MET A 1 77 ? -12.914 -3.605 9.104 1.00 68.00 77 MET A CA 1
ATOM 629 C C . MET A 1 77 ? -12.826 -3.932 7.601 1.00 68.00 77 MET A C 1
ATOM 631 O O . MET A 1 77 ? -12.161 -4.883 7.186 1.00 68.00 77 MET A O 1
ATOM 635 N N . GLY A 1 78 ? -13.472 -3.134 6.746 1.00 73.06 78 GLY A N 1
ATOM 636 C CA . GLY A 1 78 ? -13.415 -3.316 5.284 1.00 73.06 78 GLY A CA 1
ATOM 637 C C . GLY A 1 78 ? -11.999 -3.239 4.686 1.00 73.06 78 GLY A C 1
ATOM 638 O O . GLY A 1 78 ? -11.750 -3.790 3.614 1.00 73.06 78 GLY A O 1
ATOM 639 N N . GLY A 1 79 ? -11.046 -2.628 5.40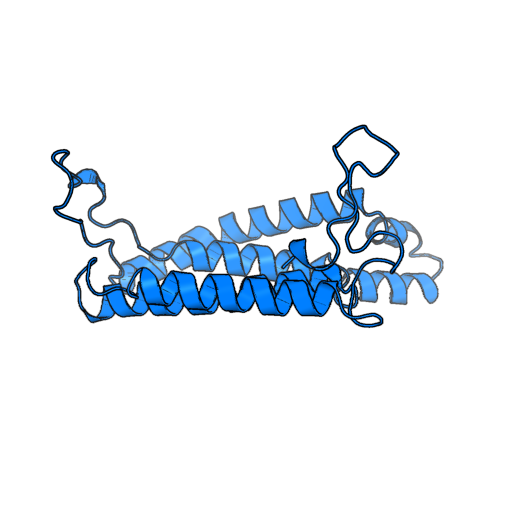0 1.00 83.06 79 GLY A N 1
ATOM 640 C CA . GLY A 1 79 ? -9.643 -2.544 4.988 1.00 83.06 79 GLY A CA 1
ATOM 641 C C . GLY A 1 79 ? -8.981 -3.907 4.769 1.00 83.06 79 GLY A C 1
ATOM 642 O O . GLY A 1 79 ? -8.145 -4.031 3.876 1.00 83.06 79 GLY A O 1
ATOM 643 N N . LEU A 1 80 ? -9.401 -4.953 5.494 1.00 86.12 80 LEU A N 1
ATOM 644 C CA . LEU A 1 80 ? -8.859 -6.306 5.326 1.00 86.12 80 LEU A CA 1
ATOM 645 C C . LEU A 1 80 ? -9.072 -6.838 3.901 1.00 86.12 80 LEU A C 1
ATOM 647 O O . LEU A 1 80 ? -8.163 -7.430 3.321 1.00 86.12 80 LEU A O 1
ATOM 651 N N . LEU A 1 81 ? -10.253 -6.591 3.321 1.00 89.94 81 LEU A N 1
ATOM 652 C CA . LEU A 1 81 ? -10.577 -6.999 1.952 1.00 89.94 81 LEU A CA 1
ATOM 653 C C . LEU A 1 81 ? -9.682 -6.283 0.937 1.00 89.94 81 LEU A C 1
ATOM 655 O O . LEU A 1 81 ? -9.187 -6.904 -0.001 1.00 89.94 81 LEU A O 1
ATOM 659 N N . ILE A 1 82 ? -9.457 -4.985 1.145 1.00 91.31 82 ILE A N 1
ATOM 660 C CA . ILE A 1 82 ? -8.616 -4.159 0.274 1.00 91.31 82 ILE A CA 1
ATOM 661 C C . ILE A 1 82 ? -7.163 -4.636 0.338 1.00 91.31 82 ILE A C 1
ATOM 663 O O . ILE A 1 82 ? -6.545 -4.863 -0.700 1.00 91.31 82 ILE A O 1
ATOM 667 N N . ILE A 1 83 ? -6.628 -4.853 1.542 1.00 92.50 83 ILE A N 1
ATOM 668 C CA . ILE A 1 83 ? -5.256 -5.339 1.737 1.00 92.50 83 ILE A CA 1
ATOM 669 C C . ILE A 1 83 ? -5.077 -6.712 1.086 1.00 92.50 83 ILE A C 1
ATOM 671 O O . ILE A 1 83 ? -4.074 -6.935 0.407 1.00 92.50 83 ILE A O 1
ATOM 675 N N . LEU A 1 84 ? -6.052 -7.612 1.236 1.00 91.50 84 LEU A N 1
ATOM 676 C CA . LEU A 1 84 ? -6.033 -8.930 0.604 1.00 91.50 84 LEU A CA 1
ATOM 677 C C . LEU A 1 84 ? -6.038 -8.818 -0.926 1.00 91.50 84 LEU A C 1
ATOM 679 O O . LEU A 1 84 ? -5.201 -9.437 -1.584 1.00 91.50 84 LEU A O 1
ATOM 683 N N . ALA A 1 85 ? -6.926 -7.997 -1.493 1.00 94.06 85 ALA A N 1
ATOM 684 C CA . ALA A 1 85 ? -7.026 -7.798 -2.938 1.00 94.06 85 ALA A CA 1
ATOM 685 C C . ALA A 1 85 ? -5.741 -7.206 -3.535 1.00 94.06 85 ALA A C 1
ATOM 687 O O . ALA A 1 85 ? -5.223 -7.718 -4.530 1.00 94.06 85 ALA A O 1
ATOM 688 N N . ILE A 1 86 ? -5.187 -6.171 -2.898 1.00 94.19 86 ILE A N 1
ATOM 689 C CA . ILE A 1 86 ? -3.949 -5.527 -3.344 1.00 94.19 86 ILE A CA 1
ATOM 690 C C . ILE A 1 86 ? -2.757 -6.478 -3.197 1.00 94.19 86 ILE A C 1
ATOM 692 O O . ILE A 1 86 ? -1.949 -6.580 -4.121 1.00 94.19 86 ILE A O 1
ATOM 696 N N . SER A 1 87 ? -2.656 -7.209 -2.083 1.00 93.31 87 SER A N 1
ATOM 697 C CA . SER A 1 87 ? -1.549 -8.143 -1.842 1.00 93.31 87 SER A CA 1
ATOM 698 C C . SER A 1 87 ? -1.551 -9.274 -2.863 1.00 93.31 87 SER A C 1
ATOM 700 O O . SER A 1 87 ? -0.526 -9.525 -3.493 1.00 93.31 87 SER A O 1
ATOM 702 N N . LEU A 1 88 ? -2.704 -9.919 -3.080 1.00 92.75 88 LEU A N 1
ATOM 703 C CA . LEU A 1 88 ? -2.833 -11.000 -4.058 1.00 92.75 88 LEU A CA 1
ATOM 704 C C . LEU A 1 88 ? -2.515 -10.514 -5.469 1.00 92.75 88 LEU A C 1
ATOM 706 O O . LEU A 1 88 ? -1.720 -11.141 -6.167 1.00 92.75 88 LEU A O 1
ATOM 710 N N . SER A 1 89 ? -3.088 -9.379 -5.871 1.00 93.56 89 SER A N 1
ATOM 711 C CA . SER A 1 89 ? -2.855 -8.821 -7.199 1.00 93.56 89 SER A CA 1
ATOM 712 C C . SER A 1 89 ? -1.380 -8.465 -7.423 1.00 93.56 89 SER A C 1
ATOM 714 O O . SER A 1 89 ? -0.780 -8.865 -8.423 1.00 93.56 89 SER A O 1
ATOM 716 N N . THR A 1 90 ? -0.751 -7.809 -6.447 1.00 91.25 90 THR A N 1
ATOM 717 C CA . THR A 1 90 ? 0.670 -7.443 -6.510 1.00 91.25 90 THR A CA 1
ATOM 718 C C . THR A 1 90 ? 1.568 -8.684 -6.546 1.00 91.25 90 THR A C 1
ATOM 720 O O . THR A 1 90 ? 2.473 -8.753 -7.372 1.00 91.25 90 THR A O 1
ATOM 723 N N . ILE A 1 91 ? 1.308 -9.711 -5.727 1.00 90.50 91 ILE A N 1
ATOM 724 C CA . ILE A 1 91 ? 2.082 -10.970 -5.747 1.00 90.50 91 ILE A CA 1
ATOM 725 C C . ILE A 1 91 ? 1.985 -11.664 -7.109 1.00 90.50 91 ILE A C 1
ATOM 727 O O . ILE A 1 91 ? 2.956 -12.269 -7.584 1.00 90.50 91 ILE A O 1
ATOM 731 N N . LEU A 1 92 ? 0.820 -11.585 -7.748 1.00 88.94 92 LEU A N 1
ATOM 732 C CA . LEU A 1 92 ? 0.578 -12.226 -9.029 1.00 88.94 92 LEU A CA 1
ATOM 733 C C . LEU A 1 92 ? 1.344 -11.516 -10.152 1.00 88.94 92 LEU A C 1
ATOM 735 O O . LEU A 1 92 ? 2.143 -12.153 -10.848 1.00 88.94 92 LEU A O 1
ATOM 739 N N . TRP A 1 93 ? 1.150 -10.201 -10.265 1.00 88.69 93 TRP A N 1
ATOM 740 C CA . TRP A 1 93 ? 1.524 -9.415 -11.441 1.00 88.69 93 TRP A CA 1
ATOM 741 C C . TRP A 1 93 ? 2.798 -8.589 -11.286 1.00 88.69 93 TRP A C 1
ATOM 743 O O . TRP A 1 93 ? 3.458 -8.323 -12.293 1.00 88.69 93 TRP A O 1
ATOM 753 N N . CYS A 1 94 ? 3.179 -8.180 -10.075 1.00 86.69 94 CYS A N 1
ATOM 754 C CA . CYS A 1 94 ? 4.366 -7.351 -9.856 1.00 86.69 94 CYS A CA 1
ATOM 755 C C . CYS A 1 94 ? 5.646 -8.189 -9.746 1.00 86.69 94 CYS A C 1
ATOM 757 O O . CYS A 1 94 ? 5.630 -9.399 -9.503 1.00 86.69 94 CYS A O 1
ATOM 759 N N . ASP A 1 95 ? 6.770 -7.517 -9.991 1.00 86.62 95 ASP A N 1
ATOM 760 C CA . ASP A 1 95 ? 8.099 -8.082 -9.792 1.00 86.62 95 ASP A CA 1
ATOM 761 C C . ASP A 1 95 ? 8.473 -7.904 -8.320 1.00 86.62 95 ASP A C 1
ATOM 763 O O . ASP A 1 95 ? 8.658 -6.782 -7.851 1.00 86.62 95 ASP A O 1
ATOM 767 N N . LEU A 1 96 ? 8.548 -9.016 -7.591 1.00 85.75 96 LEU A N 1
ATOM 768 C CA . LEU A 1 96 ? 8.795 -9.011 -6.150 1.00 85.75 96 LEU A CA 1
ATOM 769 C C . LEU A 1 96 ? 10.255 -8.702 -5.806 1.00 85.75 96 LEU A C 1
ATOM 771 O O . LEU A 1 96 ? 10.541 -8.354 -4.665 1.00 85.75 96 LEU A O 1
ATOM 775 N N . LEU A 1 97 ? 11.165 -8.804 -6.778 1.00 86.12 97 LEU A N 1
ATOM 776 C CA . LEU A 1 97 ? 12.570 -8.438 -6.606 1.00 86.12 97 LEU A CA 1
ATOM 777 C C . LEU A 1 97 ? 12.798 -6.939 -6.816 1.00 86.12 97 LEU A C 1
ATOM 779 O O . LEU A 1 97 ? 13.843 -6.406 -6.441 1.00 86.12 97 LEU A O 1
ATOM 783 N N . ASN A 1 98 ? 11.823 -6.238 -7.397 1.00 88.19 98 ASN A N 1
ATOM 784 C CA . ASN A 1 98 ? 11.912 -4.802 -7.568 1.00 88.19 98 ASN A CA 1
ATOM 785 C C . ASN A 1 98 ? 11.847 -4.106 -6.200 1.00 88.19 98 ASN A C 1
ATOM 787 O O . ASN A 1 98 ? 10.872 -4.244 -5.458 1.00 88.19 98 ASN A O 1
ATOM 791 N N . ARG A 1 99 ? 12.868 -3.297 -5.898 1.00 89.19 99 ARG A N 1
ATOM 792 C CA . ARG A 1 99 ? 12.995 -2.553 -4.636 1.00 89.19 99 ARG A CA 1
ATOM 793 C C . ARG A 1 99 ? 11.774 -1.677 -4.338 1.00 89.19 99 ARG A C 1
ATOM 795 O O . ARG A 1 99 ? 11.349 -1.631 -3.189 1.00 89.19 99 ARG A O 1
ATOM 802 N 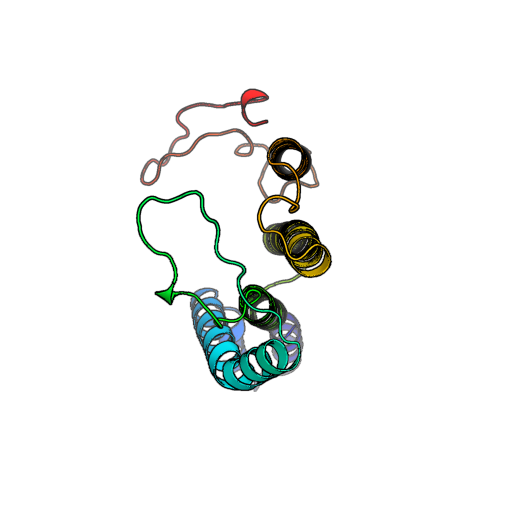N . PHE A 1 100 ? 11.149 -1.066 -5.350 1.00 90.06 100 PHE A N 1
ATOM 803 C CA . PHE A 1 100 ? 9.901 -0.312 -5.173 1.00 90.06 100 PHE A CA 1
ATOM 804 C C . PHE A 1 100 ? 8.752 -1.203 -4.686 1.00 90.06 100 PHE A C 1
ATOM 806 O O . PHE A 1 100 ? 7.997 -0.809 -3.801 1.00 90.06 100 PHE A O 1
ATOM 813 N N . THR A 1 101 ? 8.641 -2.422 -5.220 1.00 90.88 101 THR A N 1
ATOM 814 C CA . THR A 1 101 ? 7.602 -3.382 -4.812 1.00 90.88 101 THR A CA 1
ATOM 815 C C . THR A 1 101 ? 7.851 -3.884 -3.391 1.00 90.88 101 THR A C 1
ATOM 817 O O . THR A 1 101 ? 6.915 -3.986 -2.601 1.00 90.88 101 THR A O 1
ATOM 820 N N . VAL A 1 102 ? 9.111 -4.137 -3.027 1.00 90.81 102 VAL A N 1
ATOM 821 C CA . VAL A 1 102 ? 9.488 -4.515 -1.655 1.00 90.81 102 VAL A CA 1
ATOM 822 C C . VAL A 1 102 ? 9.132 -3.406 -0.664 1.00 90.81 102 VAL A C 1
ATOM 824 O O . VAL A 1 102 ? 8.489 -3.673 0.349 1.00 90.81 102 VAL A O 1
ATOM 827 N N . MET A 1 103 ? 9.488 -2.154 -0.966 1.00 90.62 103 MET A N 1
ATOM 828 C CA . MET A 1 103 ? 9.143 -1.004 -0.121 1.00 90.62 103 MET A CA 1
ATOM 829 C C . MET A 1 103 ? 7.634 -0.819 0.010 1.00 90.62 103 MET A C 1
ATOM 831 O O . MET A 1 103 ? 7.136 -0.585 1.110 1.00 90.62 103 MET A O 1
ATOM 835 N N . PHE A 1 104 ? 6.900 -0.997 -1.088 1.00 92.94 104 PHE A N 1
ATOM 836 C CA . PHE A 1 104 ? 5.445 -1.001 -1.072 1.00 92.94 104 PHE A CA 1
ATOM 837 C C . PHE A 1 104 ? 4.883 -2.061 -0.108 1.00 92.94 104 PHE A C 1
ATOM 839 O O . PHE A 1 104 ? 4.030 -1.737 0.715 1.00 92.94 104 PHE A O 1
ATOM 846 N N . PHE A 1 105 ? 5.381 -3.303 -0.143 1.00 93.00 105 PHE A N 1
ATOM 847 C CA . PHE A 1 105 ? 4.932 -4.347 0.787 1.00 93.00 105 PHE A CA 1
ATOM 848 C C . PHE A 1 105 ? 5.295 -4.048 2.240 1.00 93.00 105 PHE A C 1
ATOM 850 O O . PHE A 1 105 ? 4.475 -4.287 3.126 1.00 93.00 105 PHE A O 1
ATOM 857 N N . LEU A 1 106 ? 6.484 -3.496 2.497 1.00 93.06 106 LEU A N 1
ATOM 858 C CA . LEU A 1 106 ? 6.864 -3.054 3.839 1.00 93.06 106 LEU A CA 1
ATOM 859 C C . LEU A 1 106 ? 5.881 -2.002 4.367 1.00 93.06 106 LEU A C 1
ATOM 861 O O . LEU A 1 106 ? 5.458 -2.095 5.518 1.00 93.06 106 LEU A O 1
ATOM 865 N N . ALA A 1 107 ? 5.477 -1.047 3.524 1.00 94.31 107 ALA A N 1
ATOM 866 C CA . ALA A 1 107 ? 4.499 -0.025 3.890 1.00 94.31 107 ALA A CA 1
ATOM 867 C C . ALA A 1 107 ? 3.137 -0.654 4.152 1.00 94.31 107 ALA A C 1
ATOM 869 O O . ALA A 1 107 ? 2.534 -0.426 5.201 1.00 94.31 107 ALA A O 1
ATOM 870 N N . LEU A 1 108 ? 2.683 -1.497 3.225 1.00 94.69 108 LEU A N 1
ATOM 871 C CA . LEU A 1 108 ? 1.406 -2.182 3.325 1.00 94.69 108 LEU A CA 1
ATOM 872 C C . LEU A 1 108 ? 1.308 -2.955 4.642 1.00 94.69 108 LEU A C 1
ATOM 874 O O . LEU A 1 108 ? 0.337 -2.778 5.372 1.00 94.69 108 LEU A O 1
ATOM 878 N N . ILE A 1 109 ? 2.326 -3.746 4.989 1.00 94.12 109 ILE A N 1
ATOM 879 C CA . ILE A 1 109 ? 2.367 -4.524 6.232 1.00 94.12 109 ILE A CA 1
ATOM 880 C C . ILE A 1 109 ? 2.403 -3.600 7.452 1.00 94.12 109 ILE A C 1
ATOM 882 O O . ILE A 1 109 ? 1.613 -3.793 8.376 1.00 94.12 109 ILE A O 1
ATOM 886 N N . TRP A 1 110 ? 3.267 -2.581 7.459 1.00 95.12 110 TRP A N 1
ATOM 887 C CA . TRP A 1 110 ? 3.398 -1.664 8.593 1.00 95.12 110 TRP A CA 1
ATOM 888 C C . TRP A 1 110 ? 2.082 -0.954 8.921 1.00 95.12 110 TRP A C 1
ATOM 890 O O . TRP A 1 110 ? 1.609 -0.997 10.060 1.00 95.12 110 TRP A O 1
ATOM 900 N N . PHE A 1 111 ? 1.452 -0.345 7.916 1.00 93.69 111 PHE A N 1
ATOM 901 C CA . PHE A 1 111 ? 0.193 0.373 8.102 1.00 93.69 111 PHE A CA 1
ATOM 902 C C . PHE A 1 111 ? -0.988 -0.572 8.342 1.00 93.69 111 PHE A C 1
ATOM 904 O O . PHE A 1 111 ? -1.886 -0.218 9.104 1.00 93.69 111 PHE A O 1
ATOM 911 N N . THR A 1 112 ? -0.964 -1.787 7.784 1.00 92.81 112 THR A N 1
ATOM 912 C CA . THR A 1 112 ? -1.951 -2.831 8.105 1.00 92.81 112 THR A CA 1
ATOM 913 C C . THR A 1 112 ? -1.883 -3.219 9.577 1.00 92.81 112 THR A C 1
ATOM 915 O O . THR A 1 112 ? -2.916 -3.297 10.234 1.00 92.81 112 THR A O 1
ATOM 918 N N . ILE A 1 113 ? -0.681 -3.436 10.118 1.00 92.62 113 ILE A N 1
ATOM 919 C CA . ILE A 1 113 ? -0.497 -3.774 11.533 1.00 92.62 113 ILE A CA 1
ATOM 920 C C . ILE A 1 113 ? -0.935 -2.602 12.411 1.00 92.62 113 ILE A C 1
ATOM 922 O O . ILE A 1 113 ? -1.693 -2.798 13.359 1.00 92.62 113 ILE A O 1
ATOM 926 N N . LEU A 1 114 ? -0.500 -1.380 12.090 1.00 92.25 114 LEU A N 1
ATOM 927 C CA . LEU A 1 114 ? -0.847 -0.194 12.870 1.00 92.25 114 LEU A CA 1
ATOM 928 C C . LEU A 1 114 ? -2.365 0.055 12.892 1.00 92.25 114 LEU A C 1
ATOM 930 O O . LEU A 1 114 ? -2.923 0.297 13.963 1.00 92.25 114 LEU A O 1
ATOM 934 N N . GLY A 1 115 ? -3.026 -0.042 11.735 1.00 89.81 115 GLY A N 1
ATOM 935 C CA . GLY A 1 115 ? -4.481 0.072 11.615 1.00 89.81 115 GLY A CA 1
ATOM 936 C C . GLY A 1 115 ? -5.212 -1.072 12.317 1.00 89.81 115 GLY A C 1
ATOM 937 O O . GLY A 1 115 ? -6.125 -0.833 13.097 1.00 89.81 115 GLY A O 1
ATOM 938 N N . GLY A 1 116 ? -4.742 -2.311 12.149 1.00 88.50 116 GLY A N 1
ATOM 939 C CA . GLY A 1 116 ? -5.323 -3.481 12.806 1.00 88.50 116 GLY A CA 1
ATOM 940 C C . GLY A 1 116 ? -5.238 -3.423 14.333 1.00 88.50 116 GLY A C 1
ATOM 941 O O . GLY A 1 116 ? -6.194 -3.792 15.013 1.00 88.50 116 GLY A O 1
ATOM 942 N N . ILE A 1 117 ? -4.130 -2.922 14.896 1.00 88.44 117 ILE A N 1
ATOM 943 C CA . ILE A 1 117 ? -3.997 -2.705 16.347 1.00 88.44 117 ILE A CA 1
ATOM 944 C C . ILE A 1 117 ? -4.978 -1.629 16.826 1.00 88.44 117 ILE A C 1
ATOM 946 O O . ILE A 1 117 ? -5.534 -1.762 17.919 1.00 88.44 117 ILE A O 1
ATOM 950 N N . ASP A 1 118 ? -5.182 -0.571 16.042 1.00 86.06 118 ASP A N 1
ATOM 951 C CA . ASP A 1 118 ? -6.128 0.494 16.372 1.00 86.06 118 ASP A CA 1
ATOM 952 C C . ASP A 1 118 ? -7.566 -0.018 16.406 1.00 86.06 118 ASP A C 1
ATOM 954 O O . ASP A 1 118 ? -8.221 0.066 17.448 1.00 86.06 118 ASP A O 1
ATOM 958 N N . ASP A 1 119 ? -8.007 -0.635 15.310 1.00 83.56 119 ASP A N 1
ATOM 959 C CA . ASP A 1 119 ? -9.357 -1.174 15.165 1.00 83.56 119 ASP A CA 1
ATOM 960 C C . ASP A 1 119 ? -9.628 -2.261 16.217 1.00 83.56 119 ASP A C 1
ATOM 962 O O . ASP A 1 119 ? -10.696 -2.300 16.832 1.00 83.56 119 ASP A O 1
ATOM 966 N N . TYR A 1 120 ? -8.633 -3.106 16.519 1.00 83.69 120 TYR A N 1
ATOM 967 C CA . TYR A 1 120 ? -8.742 -4.105 17.583 1.00 83.69 120 TYR A CA 1
ATOM 968 C C . TYR A 1 120 ? -8.893 -3.475 18.974 1.00 83.69 120 TYR A C 1
ATOM 970 O O . TYR A 1 120 ? -9.673 -3.966 19.794 1.00 83.69 120 TYR A O 1
ATOM 978 N N . ARG A 1 121 ? -8.164 -2.391 19.277 1.00 81.88 121 ARG A N 1
ATOM 979 C CA . ARG A 1 121 ? -8.278 -1.702 20.574 1.00 81.88 121 ARG A CA 1
ATOM 980 C C . ARG A 1 121 ? -9.633 -1.038 20.747 1.00 81.88 121 ARG A C 1
ATOM 982 O O . ARG A 1 121 ? -10.189 -1.145 21.842 1.00 81.88 121 ARG A O 1
ATOM 989 N N . VAL A 1 122 ? -10.150 -0.410 19.692 1.00 77.44 122 VAL A N 1
ATOM 990 C CA . VAL A 1 122 ? -11.490 0.189 19.677 1.00 77.44 122 VAL A CA 1
ATOM 991 C C . VAL A 1 122 ? -12.548 -0.883 19.927 1.00 77.44 122 VAL A C 1
ATOM 993 O O . VAL A 1 122 ? -13.357 -0.738 20.844 1.00 77.44 122 VAL A O 1
ATOM 996 N N . LEU A 1 123 ? -12.471 -2.006 19.206 1.00 78.62 123 LEU A N 1
ATOM 997 C CA . LEU A 1 123 ? -13.395 -3.127 19.372 1.00 78.62 123 LEU A CA 1
ATOM 998 C C . LEU A 1 123 ? -13.334 -3.727 20.785 1.00 78.62 123 LEU A C 1
ATOM 1000 O O . LEU A 1 123 ? -14.370 -3.978 21.398 1.00 78.62 123 LEU A O 1
ATOM 1004 N N . LYS A 1 124 ? -12.125 -3.941 21.324 1.00 78.06 124 LYS A N 1
ATOM 1005 C CA . LYS A 1 124 ? -11.929 -4.543 22.652 1.00 78.06 124 LYS A CA 1
ATOM 1006 C C . LYS A 1 124 ? -12.490 -3.675 23.778 1.00 78.06 124 LYS A C 1
ATOM 1008 O O . LYS A 1 124 ? -13.033 -4.213 24.737 1.00 78.06 124 LYS A O 1
ATOM 1013 N N . HIS A 1 125 ? -12.321 -2.357 23.695 1.00 73.00 125 HIS A N 1
ATOM 1014 C CA . HIS A 1 125 ? -12.765 -1.439 24.748 1.00 73.00 125 HIS A CA 1
ATOM 1015 C C . HIS A 1 125 ? -14.187 -0.917 24.536 1.00 73.00 125 HIS A C 1
ATOM 1017 O O . HIS A 1 125 ? -14.670 -0.174 25.385 1.00 73.00 125 HIS A O 1
ATOM 1023 N N . GLN A 1 126 ? -14.830 -1.279 23.419 1.00 66.31 126 GLN A N 1
ATOM 1024 C CA . GLN A 1 126 ? -16.134 -0.769 22.992 1.00 66.31 126 GLN A CA 1
ATOM 1025 C C . GLN A 1 126 ? -16.253 0.759 23.100 1.00 66.31 126 GLN A C 1
ATOM 1027 O O . GLN A 1 126 ? -17.298 1.305 23.442 1.00 66.31 126 GLN A O 1
ATOM 1032 N N . ASN A 1 127 ? -15.152 1.460 22.840 1.00 62.16 127 ASN A N 1
ATOM 1033 C CA . ASN A 1 127 ? -15.078 2.900 22.993 1.00 62.16 127 ASN A CA 1
ATOM 1034 C C . ASN A 1 127 ? -14.151 3.470 21.918 1.00 62.16 127 ASN A C 1
ATOM 1036 O O . ASN A 1 127 ? -12.950 3.183 21.888 1.00 62.16 127 ASN A O 1
ATOM 1040 N N . SER A 1 128 ? -14.731 4.293 21.047 1.00 60.91 128 SER A N 1
ATOM 1041 C CA . SER A 1 128 ? -14.063 4.921 19.904 1.00 60.91 128 SER A CA 1
ATOM 1042 C C . SER A 1 128 ? -12.966 5.920 20.281 1.00 60.91 128 SER A C 1
ATOM 1044 O O . SER A 1 128 ? -12.147 6.257 19.419 1.00 60.91 128 SER A O 1
ATOM 1046 N N . ASP A 1 129 ? -12.915 6.348 21.545 1.00 63.28 129 ASP A N 1
ATOM 1047 C CA . ASP A 1 129 ? -11.885 7.239 22.096 1.00 63.28 129 ASP A CA 1
ATOM 1048 C C . ASP A 1 129 ? -10.728 6.467 22.746 1.00 63.28 129 ASP A C 1
ATOM 1050 O O . ASP A 1 129 ? -9.678 7.033 23.049 1.00 63.28 129 ASP A O 1
ATOM 1054 N N . ARG A 1 130 ? -10.884 5.149 22.929 1.00 66.44 130 ARG A N 1
ATOM 1055 C CA . ARG A 1 130 ? -9.857 4.252 23.492 1.00 66.44 130 ARG A CA 1
ATOM 1056 C C . ARG A 1 130 ? -9.041 3.514 22.426 1.00 66.44 130 ARG A C 1
ATOM 1058 O O . ARG A 1 130 ? -8.365 2.530 22.735 1.00 66.44 130 ARG A O 1
ATOM 1065 N N . GLY A 1 131 ? -9.076 3.998 21.184 1.00 72.50 131 GLY A N 1
ATOM 1066 C CA . GLY A 1 131 ? -8.112 3.614 20.152 1.00 72.50 131 GLY A CA 1
ATOM 1067 C C . GLY A 1 131 ? -6.675 4.012 20.519 1.00 72.50 131 GLY A C 1
ATOM 1068 O O . GLY A 1 131 ? -6.383 4.508 21.610 1.00 72.50 131 GLY A O 1
ATOM 1069 N N . LEU A 1 132 ? -5.732 3.801 19.602 1.00 79.06 132 LEU A N 1
ATOM 1070 C CA . LEU A 1 132 ? -4.385 4.354 19.743 1.00 79.06 132 LEU A CA 1
ATOM 1071 C C . LEU A 1 132 ? -4.467 5.882 19.875 1.00 79.06 132 LEU A C 1
ATOM 1073 O O . LEU A 1 132 ? -5.074 6.554 19.039 1.00 79.06 132 LEU A O 1
ATOM 1077 N N . SER A 1 133 ? -3.801 6.426 20.899 1.00 84.81 133 SER A N 1
ATOM 1078 C CA . SER A 1 133 ? -3.650 7.873 21.066 1.00 84.81 133 SER A CA 1
ATOM 1079 C C . SER A 1 133 ? -3.108 8.499 19.782 1.00 84.81 133 SER A C 1
ATOM 1081 O O . SER A 1 133 ? -2.202 7.946 19.151 1.00 84.81 133 SER A O 1
ATOM 1083 N N . GLN A 1 134 ? -3.624 9.676 19.418 1.00 85.25 134 GLN A N 1
ATOM 1084 C CA . GLN A 1 134 ? -3.189 10.420 18.234 1.00 85.25 134 GLN A CA 1
ATOM 1085 C C . GLN A 1 134 ? -1.668 10.624 18.219 1.00 85.25 134 GLN A C 1
ATOM 1087 O O . GLN A 1 134 ? -1.037 10.456 17.178 1.00 85.25 134 GLN A O 1
ATOM 1092 N N . LYS A 1 135 ? -1.066 10.895 19.387 1.00 89.12 135 LYS A N 1
ATOM 1093 C CA . LYS A 1 135 ? 0.391 11.026 19.535 1.00 89.12 135 LYS A CA 1
ATOM 1094 C C . LYS A 1 135 ? 1.108 9.723 19.201 1.00 89.12 135 LYS A C 1
ATOM 1096 O O . LYS A 1 135 ? 2.088 9.737 18.469 1.00 89.12 135 LYS A O 1
ATOM 1101 N N . THR A 1 136 ? 0.608 8.592 19.699 1.00 89.12 136 THR A N 1
ATOM 1102 C CA . THR A 1 136 ? 1.192 7.281 19.400 1.00 89.12 136 THR A CA 1
ATOM 1103 C C . THR A 1 136 ? 1.072 6.963 17.914 1.00 89.12 136 THR A C 1
ATOM 1105 O O . THR A 1 136 ? 2.073 6.602 17.312 1.00 89.12 136 THR A O 1
ATOM 1108 N N . LYS A 1 137 ? -0.098 7.157 17.289 1.00 88.69 137 LYS A N 1
ATOM 1109 C CA . LYS A 1 137 ? -0.244 6.947 15.838 1.00 88.69 137 LYS A CA 1
ATOM 1110 C C . LYS A 1 137 ? 0.767 7.772 15.056 1.00 88.69 137 LYS A C 1
ATOM 1112 O O . LYS A 1 137 ? 1.489 7.209 14.244 1.00 88.69 137 LYS A O 1
ATOM 1117 N N . LEU A 1 138 ? 0.861 9.067 15.355 1.00 92.56 138 LEU A N 1
ATOM 1118 C CA . LEU A 1 138 ? 1.784 9.962 14.669 1.00 92.56 138 LEU A CA 1
ATOM 1119 C C . LEU A 1 138 ? 3.239 9.502 14.830 1.00 92.56 138 LEU A C 1
ATOM 1121 O O . LEU A 1 138 ? 3.939 9.396 13.836 1.00 92.56 138 LEU A O 1
ATOM 1125 N N . ILE A 1 139 ? 3.671 9.127 16.040 1.00 95.00 139 ILE A N 1
ATOM 1126 C CA . ILE A 1 139 ? 5.033 8.617 16.280 1.00 95.00 139 ILE A CA 1
ATOM 1127 C C . ILE A 1 139 ? 5.329 7.379 15.423 1.00 95.00 139 ILE A C 1
ATOM 1129 O O . ILE A 1 139 ? 6.399 7.295 14.828 1.00 95.00 139 ILE A O 1
ATOM 1133 N N . TRP A 1 140 ? 4.396 6.429 15.326 1.00 93.81 140 TRP A N 1
ATOM 1134 C CA . TRP A 1 140 ? 4.587 5.217 14.518 1.00 93.81 140 TRP A CA 1
ATOM 1135 C C . TRP A 1 140 ? 4.575 5.503 13.009 1.00 93.81 140 TRP A C 1
ATOM 1137 O O . TRP A 1 140 ? 5.316 4.867 12.260 1.00 93.81 140 TRP A O 1
ATOM 1147 N N . GLN A 1 141 ? 3.762 6.458 12.554 1.00 94.31 141 GLN A N 1
ATOM 1148 C CA . GLN A 1 141 ? 3.713 6.875 11.149 1.00 94.31 141 GLN A CA 1
ATOM 1149 C C . GLN A 1 141 ? 4.975 7.653 10.752 1.00 94.31 141 GLN A C 1
ATOM 1151 O O . GLN A 1 141 ? 5.597 7.339 9.740 1.00 94.31 141 GLN A O 1
ATOM 1156 N N . THR A 1 142 ? 5.400 8.610 11.579 1.00 94.56 142 THR A N 1
ATOM 1157 C CA . THR A 1 142 ? 6.640 9.373 11.391 1.00 94.56 142 THR A CA 1
ATOM 1158 C C . THR A 1 142 ? 7.865 8.473 11.498 1.00 94.56 142 THR A C 1
ATOM 1160 O O . THR A 1 142 ? 8.753 8.567 10.661 1.00 94.56 142 THR A O 1
ATOM 1163 N N . GLY A 1 143 ? 7.904 7.554 12.466 1.00 94.94 143 GLY A N 1
ATOM 1164 C CA . GLY A 1 143 ? 8.998 6.592 12.605 1.00 94.94 143 GLY A CA 1
ATOM 1165 C C . GLY A 1 143 ? 9.173 5.730 11.356 1.00 94.94 143 GLY A C 1
ATOM 1166 O O . GLY A 1 143 ? 10.292 5.538 10.892 1.00 94.94 143 GLY A O 1
ATOM 1167 N N . TYR A 1 144 ? 8.070 5.278 10.756 1.00 94.31 144 TYR A N 1
ATOM 1168 C CA . TYR A 1 144 ? 8.122 4.567 9.481 1.00 94.31 144 TYR A CA 1
ATOM 1169 C C . TYR A 1 144 ? 8.604 5.445 8.326 1.00 94.31 144 TYR A C 1
ATOM 1171 O O . TYR A 1 144 ? 9.459 5.014 7.557 1.00 94.31 144 TYR A O 1
ATOM 1179 N N . GLY A 1 145 ? 8.094 6.678 8.229 1.00 93.25 145 GLY A N 1
ATOM 1180 C CA . GLY A 1 145 ? 8.542 7.653 7.233 1.00 93.25 145 GLY A CA 1
ATOM 1181 C C . GLY A 1 145 ? 10.045 7.918 7.316 1.00 93.25 145 GLY A C 1
ATOM 1182 O O . GLY A 1 145 ? 10.724 7.864 6.297 1.00 93.25 145 GLY A O 1
ATOM 1183 N N . LEU A 1 146 ? 10.579 8.087 8.528 1.00 93.81 146 LEU A N 1
ATOM 1184 C CA . LEU A 1 146 ? 12.012 8.263 8.771 1.00 93.81 146 LEU A CA 1
ATOM 1185 C C . LEU A 1 146 ? 12.822 7.037 8.347 1.00 93.81 146 LEU A C 1
ATOM 1187 O O . LEU A 1 146 ? 13.820 7.178 7.648 1.00 93.81 146 LEU A O 1
ATOM 1191 N N . VAL A 1 147 ? 12.394 5.827 8.724 1.00 92.75 147 VAL A N 1
ATOM 1192 C CA . VAL A 1 147 ? 13.074 4.589 8.306 1.00 92.75 147 VAL A CA 1
ATOM 1193 C C . VAL A 1 147 ? 13.081 4.466 6.784 1.00 92.75 147 VAL A C 1
ATOM 1195 O O . VAL A 1 147 ? 14.121 4.178 6.196 1.00 92.75 147 VAL A O 1
ATOM 1198 N N . LEU A 1 148 ? 11.947 4.716 6.130 1.00 91.81 148 LEU A N 1
ATOM 1199 C CA . LEU A 1 148 ? 11.843 4.625 4.677 1.00 91.81 148 LEU A CA 1
ATOM 1200 C C . LEU A 1 148 ? 12.669 5.712 3.979 1.00 91.81 148 LEU A C 1
ATOM 1202 O O . LEU A 1 148 ? 13.348 5.414 2.999 1.00 91.81 148 LEU A O 1
ATOM 1206 N N . GLY A 1 149 ? 12.682 6.933 4.515 1.00 89.88 149 GLY A N 1
ATOM 1207 C CA . GLY A 1 149 ? 13.533 8.024 4.048 1.00 89.88 149 GLY A CA 1
ATOM 1208 C C . GLY A 1 149 ? 15.020 7.687 4.163 1.00 89.88 149 GLY A C 1
ATOM 1209 O O . GLY A 1 149 ? 15.764 7.865 3.203 1.00 89.88 149 GLY A O 1
ATOM 1210 N N . LEU A 1 150 ? 15.454 7.097 5.281 1.00 90.56 150 LEU A N 1
ATOM 1211 C CA . LEU A 1 150 ? 16.838 6.645 5.465 1.00 90.56 150 LEU A CA 1
ATOM 1212 C C . LEU A 1 150 ? 17.219 5.535 4.480 1.00 90.56 150 LEU A C 1
ATOM 1214 O O . LEU A 1 150 ? 18.311 5.566 3.912 1.00 90.56 150 LEU A O 1
ATOM 1218 N N . ILE A 1 151 ? 16.321 4.577 4.227 1.00 89.12 151 ILE A N 1
ATOM 1219 C CA . ILE A 1 151 ? 16.529 3.544 3.201 1.00 89.12 151 ILE A CA 1
ATOM 1220 C C . ILE A 1 151 ? 16.678 4.198 1.819 1.00 89.12 151 ILE A C 1
ATOM 1222 O O . ILE A 1 151 ? 17.572 3.825 1.060 1.00 89.12 151 ILE A O 1
ATOM 1226 N N . PHE A 1 152 ? 15.842 5.192 1.507 1.00 87.25 152 PHE A N 1
ATOM 1227 C CA . PHE A 1 152 ? 15.910 5.952 0.258 1.00 87.25 152 PHE A CA 1
ATOM 1228 C C . PHE A 1 152 ? 17.213 6.732 0.098 1.00 87.25 152 PHE A C 1
ATOM 1230 O O . PHE A 1 152 ? 17.695 6.825 -1.026 1.00 87.25 152 PHE A O 1
ATOM 1237 N N . LEU A 1 153 ? 17.776 7.256 1.192 1.00 87.62 153 LEU A N 1
ATOM 1238 C CA . LEU A 1 153 ? 19.028 8.018 1.212 1.00 87.62 153 LEU A CA 1
ATOM 1239 C C . LEU A 1 153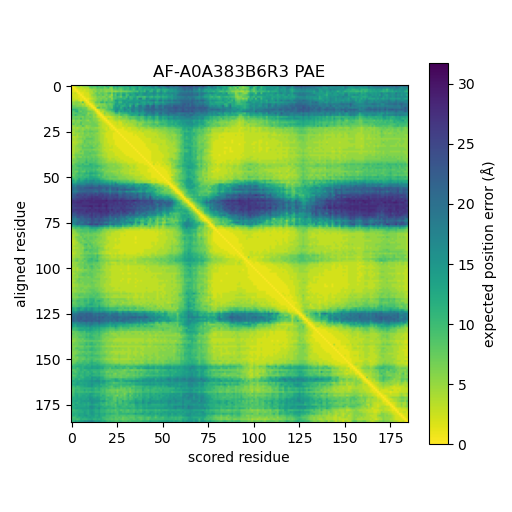 ? 20.290 7.145 1.284 1.00 87.62 153 LEU A C 1
ATOM 1241 O O . LEU A 1 153 ? 21.388 7.652 1.070 1.00 87.62 153 LEU A O 1
ATOM 1245 N N . THR A 1 154 ? 20.166 5.842 1.546 1.00 86.88 154 THR A N 1
ATOM 1246 C CA . THR A 1 154 ? 21.327 4.950 1.669 1.00 86.88 154 THR A CA 1
ATOM 1247 C C . THR A 1 154 ? 21.723 4.359 0.307 1.00 86.88 154 THR A C 1
ATOM 1249 O O . THR A 1 154 ? 20.942 3.595 -0.284 1.00 86.88 154 THR A O 1
ATOM 1252 N N . PRO A 1 155 ? 22.945 4.634 -0.198 1.00 81.31 155 PRO A N 1
ATOM 1253 C CA . PRO A 1 155 ? 23.435 4.036 -1.436 1.00 81.31 155 PRO A CA 1
ATOM 1254 C C . PRO A 1 155 ? 23.442 2.507 -1.348 1.00 81.31 155 PRO A C 1
ATOM 1256 O O . PRO A 1 155 ? 23.850 1.925 -0.346 1.00 81.31 155 PRO A O 1
ATOM 1259 N N . GLY A 1 156 ? 22.962 1.838 -2.395 1.00 81.75 156 GLY A N 1
ATOM 1260 C CA . GLY A 1 156 ? 22.865 0.375 -2.445 1.00 81.75 156 GLY A CA 1
ATOM 1261 C C . GLY A 1 156 ? 21.533 -0.197 -1.955 1.00 81.75 156 GLY A C 1
ATOM 1262 O O . GLY A 1 156 ? 21.134 -1.244 -2.465 1.00 81.75 156 GLY A O 1
ATOM 1263 N N . LEU A 1 157 ? 20.801 0.509 -1.086 1.00 82.38 157 LEU A N 1
ATOM 1264 C CA . LEU A 1 157 ? 19.434 0.164 -0.661 1.00 82.38 157 LEU A CA 1
ATOM 1265 C C . LEU A 1 157 ? 18.362 0.950 -1.423 1.00 82.38 157 LEU A C 1
ATOM 1267 O O . LEU A 1 157 ? 17.281 0.417 -1.681 1.00 82.38 157 LEU A O 1
ATOM 1271 N N . SER A 1 158 ? 18.682 2.181 -1.830 1.00 84.50 158 SER A N 1
ATOM 1272 C CA . SER A 1 158 ? 17.768 3.038 -2.582 1.00 84.50 158 SER A CA 1
ATOM 1273 C C . SER A 1 158 ? 17.267 2.360 -3.868 1.00 84.50 158 SER A C 1
ATOM 1275 O O . SER A 1 158 ? 18.039 1.671 -4.549 1.00 84.50 158 SER A O 1
ATOM 1277 N N . PRO A 1 159 ? 15.980 2.517 -4.228 1.00 83.25 159 PRO A N 1
ATOM 1278 C CA . PRO A 1 159 ? 15.460 2.038 -5.501 1.00 83.25 159 PRO A CA 1
ATOM 1279 C C . PRO A 1 159 ? 15.825 2.992 -6.650 1.00 83.25 159 PRO A C 1
ATOM 1281 O O . PRO A 1 159 ? 15.546 2.687 -7.808 1.00 83.25 159 PRO A O 1
ATOM 1284 N N . VAL A 1 160 ? 16.438 4.135 -6.329 1.00 83.94 160 VAL A N 1
ATOM 1285 C CA . VAL A 1 160 ? 16.760 5.223 -7.245 1.00 83.94 160 VAL A CA 1
ATOM 1286 C C . VAL A 1 160 ? 18.276 5.455 -7.272 1.00 83.94 160 VAL A C 1
ATOM 1288 O O . VAL A 1 160 ? 18.973 5.176 -6.297 1.00 83.94 160 VAL A O 1
ATOM 1291 N N . THR A 1 161 ? 18.802 5.944 -8.395 1.00 82.25 161 THR A N 1
ATOM 1292 C CA . THR A 1 161 ? 20.217 6.314 -8.542 1.00 82.25 161 THR A CA 1
ATOM 1293 C C . THR A 1 161 ? 20.591 7.476 -7.620 1.00 82.25 161 THR A C 1
ATOM 1295 O O . THR A 1 161 ? 19.791 8.396 -7.443 1.00 82.25 161 THR A O 1
ATOM 1298 N N . SER A 1 162 ? 21.831 7.465 -7.113 1.00 77.81 162 SER A N 1
ATOM 1299 C CA . SER A 1 162 ? 22.438 8.520 -6.277 1.00 77.81 162 SER A CA 1
ATOM 1300 C C . SER A 1 162 ? 22.154 9.933 -6.761 1.00 77.81 162 SER A C 1
ATOM 1302 O O . SER A 1 162 ? 21.899 10.823 -5.958 1.00 77.81 162 SER A O 1
ATOM 1304 N N . ASP A 1 163 ? 22.151 10.115 -8.075 1.00 78.44 163 ASP A N 1
ATOM 1305 C CA . ASP A 1 163 ? 22.143 11.431 -8.699 1.00 78.44 163 ASP A CA 1
ATOM 1306 C C . ASP A 1 163 ? 20.793 12.139 -8.576 1.00 78.44 163 ASP A C 1
ATOM 1308 O O . ASP A 1 163 ? 20.735 13.351 -8.720 1.00 78.44 163 ASP A O 1
ATOM 1312 N N . ILE A 1 164 ? 19.710 11.406 -8.301 1.00 83.38 164 ILE A N 1
ATOM 1313 C CA . ILE A 1 164 ? 18.345 11.953 -8.253 1.00 83.38 164 ILE A CA 1
ATOM 1314 C C . ILE A 1 164 ? 17.641 11.709 -6.912 1.00 83.38 164 ILE A C 1
ATOM 1316 O O . ILE A 1 164 ? 16.481 12.078 -6.757 1.00 83.38 164 ILE A O 1
ATOM 1320 N N . MET A 1 165 ? 18.320 11.103 -5.932 1.00 83.31 165 MET A N 1
ATOM 1321 C CA . MET A 1 165 ? 17.718 10.679 -4.657 1.00 83.31 165 MET A CA 1
ATOM 1322 C C . MET A 1 165 ? 17.099 11.830 -3.853 1.00 83.31 165 MET A C 1
ATOM 1324 O O . MET A 1 165 ? 16.053 11.647 -3.238 1.00 83.31 165 MET A O 1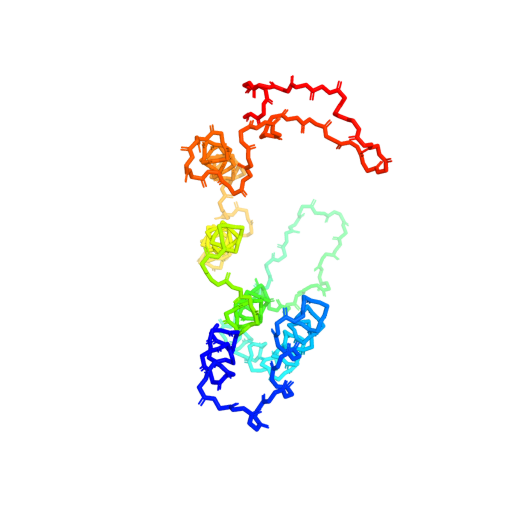
ATOM 1328 N N . THR A 1 166 ? 17.725 13.005 -3.870 1.00 86.44 166 THR A N 1
ATOM 1329 C CA . THR A 1 166 ? 17.305 14.194 -3.107 1.00 86.44 166 THR A CA 1
ATOM 1330 C C . THR A 1 166 ? 16.803 15.327 -3.999 1.00 86.44 166 THR A C 1
ATOM 1332 O O . THR A 1 166 ? 16.480 16.415 -3.519 1.00 86.44 166 THR A O 1
ATOM 1335 N N . GLN A 1 167 ? 16.716 15.080 -5.305 1.00 88.50 167 GLN A N 1
ATOM 1336 C CA . GLN A 1 167 ? 16.324 16.081 -6.283 1.00 88.50 167 GLN A CA 1
ATOM 1337 C C . GLN A 1 167 ? 14.801 16.189 -6.381 1.00 88.50 167 GLN A C 1
ATOM 1339 O O . GLN A 1 167 ? 14.099 15.220 -6.670 1.00 88.50 167 GLN A O 1
ATOM 1344 N N . LEU A 1 168 ? 14.280 17.398 -6.183 1.00 87.75 168 LEU A N 1
ATOM 1345 C CA . LEU A 1 168 ? 12.859 17.685 -6.313 1.00 87.75 168 LEU A CA 1
ATOM 1346 C C . LEU A 1 168 ? 12.501 17.978 -7.774 1.00 87.75 168 LEU A C 1
ATOM 1348 O O . LEU A 1 168 ? 12.894 19.007 -8.336 1.00 87.75 168 LEU A O 1
ATOM 1352 N N . TYR A 1 169 ? 11.698 17.094 -8.362 1.00 88.94 169 TYR A N 1
ATOM 1353 C CA . TYR A 1 169 ? 11.121 17.262 -9.694 1.00 88.94 169 TYR A CA 1
ATOM 1354 C C . TYR A 1 169 ? 9.669 17.730 -9.605 1.00 88.94 169 TYR A C 1
ATOM 1356 O O . TYR A 1 169 ? 8.876 17.192 -8.832 1.00 88.94 169 TYR A O 1
ATOM 1364 N N . ILE A 1 170 ? 9.300 18.693 -10.448 1.00 89.94 170 ILE A N 1
ATOM 1365 C CA . ILE A 1 170 ? 7.897 19.045 -10.689 1.00 89.94 170 ILE A CA 1
ATOM 1366 C C . ILE A 1 170 ? 7.434 18.338 -11.965 1.00 89.94 170 ILE A C 1
ATOM 1368 O O . ILE A 1 170 ? 8.195 18.295 -12.938 1.00 89.94 170 ILE A O 1
ATOM 1372 N N . PRO A 1 171 ? 6.201 17.792 -11.997 1.00 89.25 171 PRO A N 1
ATOM 1373 C CA . PRO A 1 171 ? 5.636 17.220 -13.211 1.00 89.25 171 PRO A CA 1
ATOM 1374 C C . PRO A 1 171 ? 5.819 18.149 -14.416 1.00 89.25 171 PRO A C 1
ATOM 1376 O O . PRO A 1 171 ? 5.684 19.364 -14.301 1.00 89.25 171 PRO A O 1
ATOM 1379 N N . PHE A 1 172 ? 6.112 17.567 -15.579 1.00 90.50 172 PHE A N 1
ATOM 1380 C CA . PHE A 1 172 ? 6.360 18.269 -16.848 1.00 90.50 172 PHE A CA 1
ATOM 1381 C C . PHE A 1 172 ? 7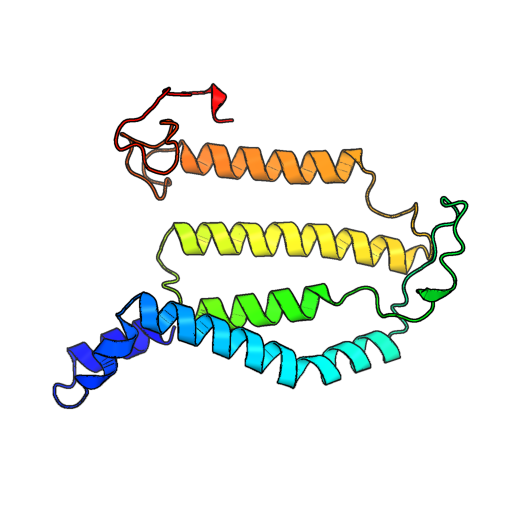.691 19.039 -16.956 1.00 90.50 172 PHE A C 1
ATOM 1383 O O . PHE A 1 172 ? 8.081 19.379 -18.074 1.00 90.50 172 PHE A O 1
ATOM 1390 N N . LEU A 1 173 ? 8.437 19.254 -15.865 1.00 90.81 173 LEU A N 1
ATOM 1391 C CA . LEU A 1 173 ? 9.800 19.791 -15.928 1.00 90.81 173 LEU A CA 1
ATOM 1392 C C . LEU A 1 173 ? 10.822 18.656 -16.056 1.00 90.81 173 LEU A C 1
ATOM 1394 O O . LEU A 1 173 ? 10.747 17.642 -15.368 1.00 90.81 173 LEU A O 1
ATOM 1398 N N . LYS A 1 174 ? 11.806 18.839 -16.944 1.00 85.62 174 LYS A N 1
ATOM 1399 C CA . LYS A 1 174 ? 12.891 17.863 -17.167 1.00 85.62 174 LYS A CA 1
ATOM 1400 C C . LYS A 1 174 ? 14.096 18.071 -16.245 1.00 85.62 174 LYS A C 1
ATOM 1402 O O . LYS A 1 174 ? 14.930 17.178 -16.142 1.00 85.62 174 LYS A O 1
ATOM 1407 N N . SER A 1 175 ? 14.201 19.237 -15.611 1.00 87.81 175 SER A N 1
ATOM 1408 C CA . SER A 1 175 ? 15.292 19.602 -14.706 1.00 87.81 175 SER A CA 1
ATOM 1409 C C . SER A 1 175 ? 14.812 19.635 -13.253 1.00 87.81 175 SER A C 1
ATOM 1411 O O . SER A 1 175 ? 13.678 20.066 -13.009 1.00 87.81 175 SER A O 1
ATOM 1413 N N . PRO A 1 176 ? 15.660 19.232 -12.292 1.00 87.81 176 PRO A N 1
ATOM 1414 C CA . PRO A 1 176 ? 15.349 19.377 -10.879 1.00 87.81 176 PRO A CA 1
ATOM 1415 C C . PRO A 1 176 ? 15.307 20.859 -10.505 1.00 87.81 176 PRO A C 1
ATOM 1417 O O . PRO A 1 176 ? 16.025 21.680 -11.079 1.00 87.81 176 PRO A O 1
ATOM 1420 N N . ILE A 1 177 ? 14.449 21.204 -9.551 1.00 88.94 177 ILE A N 1
ATOM 1421 C CA . ILE A 1 177 ? 14.302 22.592 -9.095 1.00 88.94 177 ILE A CA 1
ATOM 1422 C C . ILE A 1 177 ? 15.265 22.871 -7.954 1.00 88.94 177 ILE A C 1
ATOM 1424 O O . ILE A 1 177 ? 15.963 23.880 -7.963 1.00 88.94 177 ILE A O 1
ATOM 1428 N N . ILE A 1 178 ? 15.286 21.968 -6.975 1.00 90.56 178 ILE A N 1
ATOM 1429 C CA . ILE A 1 178 ? 16.076 22.068 -5.753 1.00 90.56 178 ILE A CA 1
ATOM 1430 C C . ILE A 1 178 ? 16.588 20.673 -5.396 1.00 90.56 178 ILE A C 1
ATOM 1432 O O . ILE A 1 178 ? 15.874 19.683 -5.556 1.00 90.56 178 ILE A O 1
ATOM 1436 N N . ASP A 1 179 ? 17.815 20.619 -4.888 1.00 89.75 179 ASP A N 1
ATOM 1437 C CA . ASP A 1 179 ? 18.344 19.468 -4.164 1.00 89.75 179 ASP A CA 1
ATOM 1438 C C . ASP A 1 179 ? 18.083 19.667 -2.663 1.00 89.75 179 ASP A C 1
ATOM 1440 O O . ASP A 1 179 ? 18.526 20.651 -2.069 1.00 89.75 179 ASP A O 1
ATOM 1444 N N . LEU A 1 180 ? 17.305 18.765 -2.065 1.00 87.81 180 LEU A N 1
ATOM 1445 C CA . LEU A 1 180 ? 16.880 18.845 -0.668 1.00 87.81 180 LEU A CA 1
ATOM 1446 C C . LEU A 1 180 ? 17.962 18.343 0.301 1.00 87.81 180 LEU A C 1
ATOM 1448 O O . LEU A 1 180 ? 17.954 18.718 1.474 1.00 87.81 180 LEU A O 1
ATOM 1452 N N . GLY A 1 181 ? 18.900 17.505 -0.152 1.00 86.69 181 GLY A N 1
ATOM 1453 C CA . GLY A 1 181 ? 19.866 16.840 0.724 1.00 86.69 181 GLY A CA 1
ATOM 1454 C C . GLY A 1 181 ? 19.198 16.197 1.950 1.00 86.69 181 GLY A C 1
ATOM 1455 O O . GLY A 1 181 ? 18.279 15.388 1.831 1.00 86.69 181 GLY A O 1
ATOM 1456 N N . TRP A 1 182 ? 19.630 16.605 3.148 1.00 85.00 182 TRP A N 1
ATOM 1457 C CA . TRP A 1 182 ? 19.075 16.133 4.424 1.00 85.00 182 TRP A CA 1
ATOM 1458 C C . TRP A 1 182 ? 17.664 16.639 4.741 1.00 85.00 182 TRP A C 1
ATOM 1460 O O . TRP A 1 182 ? 16.988 16.009 5.546 1.00 85.00 182 TRP A O 1
ATOM 1470 N N . TRP A 1 183 ? 17.190 17.713 4.098 1.00 86.94 183 TRP A N 1
ATOM 1471 C CA . TRP A 1 183 ? 15.808 18.200 4.249 1.00 86.94 183 TRP A CA 1
ATOM 1472 C C . TRP A 1 183 ? 14.762 17.246 3.656 1.00 86.94 183 TRP A C 1
ATOM 1474 O O . TRP A 1 183 ? 13.567 17.506 3.753 1.00 86.94 183 TRP A O 1
ATOM 1484 N N . TYR A 1 184 ? 15.203 16.164 3.011 1.00 84.00 184 TYR A N 1
ATOM 1485 C CA . TYR A 1 184 ? 14.333 15.093 2.542 1.00 84.00 184 TYR A CA 1
ATOM 1486 C C . TYR A 1 184 ? 13.725 14.253 3.688 1.00 84.00 184 TYR A C 1
ATOM 1488 O O . TYR A 1 184 ? 12.669 13.652 3.491 1.00 84.00 184 TYR A O 1
ATOM 1496 N N . LEU A 1 185 ? 14.381 14.190 4.857 1.00 84.56 185 LEU A N 1
ATOM 1497 C CA . LEU A 1 185 ? 13.904 13.489 6.064 1.00 84.56 185 LEU A CA 1
ATOM 1498 C C . LEU A 1 185 ? 13.007 14.381 6.928 1.00 84.56 185 LEU A C 1
ATOM 1500 O O . LEU A 1 185 ? 12.015 13.837 7.465 1.00 84.56 185 LEU A O 1
#

Sequence (185 aa):
MLYHLAAYLFDNISELSFLRLFQYLSFRTIAAALTAFAVTLIFGEYVIRYLYVKRIRDIPREYSTISTASKDGTPQMGGLLIILAISLSTILWCDLLNRFTVMFFLALIWFTILGGIDDYRVLKHQNSDRGLSQKTKLIWQTGYGLVLGLIFLTPGLSPVTSDIMTQLYIPFLKSPIIDLGWWYL

InterPro domains:
  IPR000715 Glycosyl transferase, family 4 [PTHR22926] (26-184)

Nearest PDB structures (foldseek):
  8g02-assembly1_E  TM=7.650E-01  e=2.297E-04  Escherichia coli K-12

Solvent-accessible surface area (backbone atoms only — not comparable to full-atom values): 10502 Å² total; per-residue (Å²): 67,55,38,62,50,40,52,55,50,40,79,75,33,80,90,44,57,73,46,56,54,62,70,39,63,72,53,30,54,53,52,27,52,53,46,21,49,50,43,40,62,69,47,40,61,58,50,52,51,51,36,52,76,69,65,44,49,44,64,81,70,85,87,51,99,61,84,60,74,84,53,67,72,46,55,68,61,66,62,59,54,53,53,51,18,52,50,54,22,43,49,39,46,37,60,73,84,39,54,64,49,45,52,48,49,53,50,52,51,51,53,49,49,56,49,50,54,27,53,50,37,19,63,73,65,74,30,73,86,56,31,66,51,68,68,58,50,48,52,57,53,50,50,48,52,44,53,52,39,50,42,49,70,33,87,90,65,26,79,60,61,84,90,53,62,40,45,43,68,52,90,96,53,93,58,66,78,47,75,45,61,78,76,68,100

Secondary structure (DSSP, 8-state):
-HHHHHHHHHHH-GGGGGGGGGG-HHHHHHHHHHHHHHHHHHHHHHHHHHHHHTT-B----TT-SS--GGGTT-BTTTHHHHHHHHHHHHHHHS-TTSHHHHHHHHHHHHHHHHHHHHHHHHHHHT-TTSSS-HHHHHHHHHHHHHHHHHHHHSTTT-SS-GGGTTEEPPTT-SS-SEE-GGGG-

Organism: NCBI:txid408172

Radius of gyration: 21.61 Å; Cα contacts (8 Å, |Δi|>4): 166; chains: 1; bounding box: 51×45×54 Å